Protein AF-A0A2D6TA37-F1 (afdb_monomer_lite)

Secondary structure (DSSP, 8-state):
----HHHHHHHHHHHHHHHS--S-TTHHHHHHTTSTTTHHHHHHHHHHHHTTT--TT--HHHHHHHHHHHHHHHHHHHHHHHHHHHHHHTT-HHHHHHHHHHHHHHHHHHHHHHHH--HHHHHHHHHHHHHHHHHHHHHHTTHHHHHTSGGGGHHHHHHHHHHHS-TTHHHHHHHHHHHHHHHHHHHGGGPPPPGGGGSHHHHHHHHHHHHHHHHHHHHHHHHHHHHHHHHHHHHHHHHHHHHHHHHHHHHHHHHHHHHHHHHHHHHHHHHHHH--

Structure (mmCIF, N/CA/C/O backbone):
data_AF-A0A2D6TA37-F1
#
_entry.id   AF-A0A2D6TA37-F1
#
loop_
_atom_site.group_PDB
_atom_site.id
_atom_site.type_symbol
_atom_site.label_atom_id
_atom_site.label_alt_id
_atom_site.label_comp_id
_atom_site.label_asym_id
_atom_site.label_entity_id
_atom_site.label_seq_id
_atom_site.pdbx_PDB_ins_code
_atom_site.Cartn_x
_atom_site.Cartn_y
_atom_site.Cartn_z
_atom_site.occupancy
_atom_site.B_iso_or_equiv
_atom_site.aut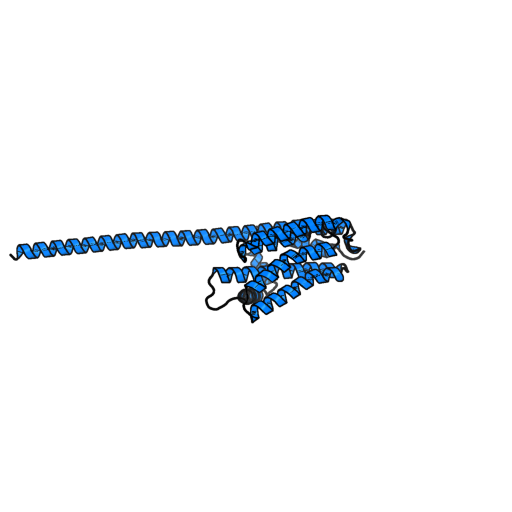h_seq_id
_atom_site.auth_comp_id
_atom_site.auth_asym_id
_atom_site.auth_atom_id
_atom_site.pdbx_PDB_model_num
ATOM 1 N N . MET A 1 1 ? 16.618 20.201 -26.956 1.00 33.62 1 MET A N 1
ATOM 2 C CA . MET A 1 1 ? 16.499 21.034 -25.740 1.00 33.62 1 MET A CA 1
ATOM 3 C C . MET A 1 1 ? 15.065 21.529 -25.657 1.00 33.62 1 MET A C 1
ATOM 5 O O . MET A 1 1 ? 14.746 22.545 -26.252 1.00 33.62 1 MET A O 1
ATOM 9 N N . VAL A 1 2 ? 14.177 20.756 -25.034 1.00 28.06 2 VAL A N 1
ATOM 10 C CA . VAL A 1 2 ? 12.763 21.116 -24.857 1.00 28.06 2 VAL A CA 1
ATOM 11 C C . VAL A 1 2 ? 12.408 20.828 -23.399 1.00 28.06 2 VAL A C 1
ATOM 13 O O . VAL A 1 2 ? 12.412 19.679 -22.983 1.00 28.06 2 VAL A O 1
ATOM 16 N N . SER A 1 3 ? 12.195 21.902 -22.638 1.00 32.53 3 SER A N 1
ATOM 17 C CA . SER A 1 3 ? 11.235 22.040 -21.532 1.00 32.53 3 SER A CA 1
ATOM 18 C C . SER A 1 3 ? 11.075 20.882 -20.523 1.00 32.53 3 SER A C 1
ATOM 20 O O . SER A 1 3 ? 9.978 20.358 -20.361 1.00 32.53 3 SER A O 1
ATOM 22 N N . VAL A 1 4 ? 12.135 20.516 -19.789 1.00 37.59 4 VAL A N 1
ATOM 23 C CA . VAL A 1 4 ? 12.038 19.616 -18.608 1.00 37.59 4 VAL A CA 1
ATOM 24 C C . VAL A 1 4 ? 11.977 20.400 -17.281 1.00 37.59 4 VAL A C 1
ATOM 26 O O . VAL A 1 4 ? 11.560 19.860 -16.258 1.00 37.59 4 VAL A O 1
ATOM 29 N N . ASP A 1 5 ? 12.293 21.700 -17.290 1.00 42.09 5 ASP A N 1
ATOM 30 C CA . ASP A 1 5 ? 12.401 22.498 -16.060 1.00 42.09 5 ASP A CA 1
ATOM 31 C C . ASP A 1 5 ? 11.062 22.773 -15.361 1.00 42.09 5 ASP A C 1
ATOM 33 O O . ASP A 1 5 ? 11.010 22.836 -14.135 1.00 42.09 5 ASP A O 1
ATOM 37 N N . THR A 1 6 ? 9.951 22.891 -16.091 1.00 35.78 6 THR A N 1
ATOM 38 C CA . THR A 1 6 ? 8.685 23.363 -15.502 1.00 35.78 6 THR A CA 1
ATOM 39 C C . THR A 1 6 ? 8.001 22.305 -14.632 1.00 35.78 6 THR A C 1
ATOM 41 O O . THR A 1 6 ? 7.509 22.620 -13.553 1.00 35.78 6 THR A O 1
ATOM 44 N N . SER A 1 7 ? 8.015 21.034 -15.039 1.00 36.88 7 SER A N 1
ATOM 45 C CA . SER A 1 7 ? 7.321 19.953 -14.318 1.00 36.88 7 SER A CA 1
ATOM 46 C C . SER A 1 7 ? 8.025 19.563 -13.015 1.00 36.88 7 SER A C 1
ATOM 48 O O . SER A 1 7 ? 7.372 19.264 -12.016 1.00 36.88 7 SER A O 1
ATOM 50 N N . CYS A 1 8 ? 9.361 19.616 -13.000 1.00 35.50 8 CYS A N 1
ATOM 51 C CA . CYS A 1 8 ? 10.163 19.293 -11.821 1.00 35.50 8 CYS A CA 1
ATOM 52 C C . CYS A 1 8 ? 10.128 20.430 -10.784 1.00 35.50 8 CYS A C 1
ATOM 54 O O . CYS A 1 8 ? 10.031 20.168 -9.582 1.00 35.50 8 CYS A O 1
ATOM 56 N N . PHE A 1 9 ? 10.104 21.689 -11.246 1.00 38.97 9 PHE A N 1
ATOM 57 C CA . PHE A 1 9 ? 9.841 22.844 -10.385 1.00 38.97 9 PHE A CA 1
ATOM 58 C C . PHE A 1 9 ? 8.439 22.803 -9.782 1.00 38.97 9 PHE A C 1
ATOM 60 O O . PHE A 1 9 ? 8.292 23.116 -8.607 1.00 38.97 9 PHE A O 1
ATOM 67 N N . LEU A 1 10 ? 7.419 22.381 -10.534 1.00 37.91 10 LEU A N 1
ATOM 68 C CA . LEU A 1 10 ? 6.049 22.275 -10.024 1.00 37.91 10 LEU A CA 1
ATOM 69 C C . LEU A 1 10 ? 5.912 21.188 -8.952 1.00 37.91 10 LEU A C 1
ATOM 71 O O . LEU A 1 10 ? 5.250 21.423 -7.945 1.00 37.91 10 LEU A O 1
ATOM 75 N N . LEU A 1 11 ? 6.579 20.040 -9.111 1.00 39.75 11 LEU A N 1
ATOM 76 C CA . LEU A 1 11 ? 6.554 18.970 -8.108 1.00 39.75 11 LEU A CA 1
ATOM 77 C C . LEU A 1 11 ? 7.308 19.375 -6.829 1.00 39.75 11 LEU A C 1
ATOM 79 O O . LEU A 1 11 ? 6.797 19.215 -5.722 1.00 39.75 11 LEU A O 1
ATOM 83 N N . CYS A 1 12 ? 8.497 19.967 -6.977 1.00 35.78 12 CYS A N 1
ATOM 84 C CA . CYS A 1 12 ? 9.307 20.434 -5.851 1.00 35.78 12 CYS A CA 1
ATOM 85 C C . CYS A 1 12 ? 8.656 21.640 -5.148 1.00 35.78 12 CYS A C 1
ATOM 87 O O . CYS A 1 12 ? 8.623 21.705 -3.920 1.00 35.78 12 CYS A O 1
ATOM 89 N N . SER A 1 13 ? 8.039 22.553 -5.905 1.00 36.09 13 SER A N 1
ATOM 90 C CA . SER A 1 13 ? 7.242 23.667 -5.381 1.00 36.09 13 SER A CA 1
ATOM 91 C C . SER A 1 13 ? 5.990 23.170 -4.659 1.00 36.09 13 SER A C 1
ATOM 93 O O . SER A 1 13 ? 5.729 23.630 -3.554 1.00 36.09 13 SER A O 1
ATOM 95 N N . ALA A 1 14 ? 5.267 22.180 -5.193 1.00 39.25 14 ALA A N 1
ATOM 96 C CA . ALA A 1 14 ? 4.103 21.595 -4.525 1.00 39.25 14 ALA A CA 1
ATOM 97 C C . ALA A 1 14 ? 4.474 20.926 -3.191 1.00 39.25 14 ALA A C 1
ATOM 99 O O . ALA A 1 14 ? 3.780 21.120 -2.196 1.00 39.25 14 ALA A O 1
ATOM 100 N N . ILE A 1 15 ? 5.603 20.211 -3.138 1.00 39.22 15 ILE A N 1
ATOM 101 C CA . ILE A 1 15 ? 6.115 19.582 -1.911 1.00 39.22 15 ILE A CA 1
ATOM 102 C C . ILE A 1 15 ? 6.584 20.646 -0.906 1.00 39.22 15 ILE A C 1
ATOM 104 O O . ILE A 1 15 ? 6.241 20.575 0.271 1.00 39.22 15 ILE A O 1
ATOM 108 N N . THR A 1 16 ? 7.290 21.684 -1.361 1.00 37.41 16 THR A N 1
ATOM 109 C CA . THR A 1 16 ? 7.751 22.786 -0.494 1.00 37.41 16 THR A CA 1
ATOM 110 C C . THR A 1 16 ? 6.574 23.619 0.027 1.00 37.41 16 THR A C 1
ATOM 112 O O . THR A 1 16 ? 6.576 24.057 1.174 1.00 37.41 16 THR A O 1
ATOM 115 N N . HIS A 1 17 ? 5.521 23.782 -0.777 1.00 37.47 17 HIS A N 1
ATOM 116 C CA . HIS A 1 17 ? 4.302 24.487 -0.393 1.00 37.47 17 HIS A CA 1
ATOM 117 C C . HIS A 1 17 ? 3.431 23.663 0.575 1.00 37.47 17 HIS A C 1
ATOM 119 O O . HIS A 1 17 ? 2.781 24.247 1.444 1.00 37.47 17 HIS A O 1
ATOM 125 N N . LEU A 1 18 ? 3.440 22.329 0.468 1.00 36.38 18 LEU A N 1
ATOM 126 C CA . LEU A 1 18 ? 2.778 21.417 1.413 1.00 36.38 18 LEU A CA 1
ATOM 127 C C . LEU A 1 18 ? 3.522 21.312 2.752 1.00 36.38 18 LEU A C 1
ATOM 129 O O . LEU A 1 18 ? 2.884 21.189 3.792 1.00 36.38 18 LEU A O 1
ATOM 133 N N . LEU A 1 19 ? 4.855 21.388 2.740 1.00 34.88 19 LEU A N 1
ATOM 134 C CA . LEU A 1 19 ? 5.687 21.313 3.948 1.00 34.88 19 LEU A CA 1
ATOM 135 C C . LEU A 1 19 ? 5.902 22.678 4.630 1.00 34.88 19 LEU A C 1
ATOM 137 O O . LEU A 1 19 ? 6.293 22.723 5.794 1.00 34.88 19 LEU A O 1
ATOM 141 N N . GLY A 1 20 ? 5.644 23.785 3.924 1.00 33.03 20 GLY A N 1
ATOM 142 C CA . GLY A 1 20 ? 5.850 25.154 4.404 1.00 33.03 20 GLY A CA 1
ATOM 143 C C . GLY A 1 20 ? 4.641 25.823 5.066 1.00 33.03 20 GLY A C 1
ATOM 144 O O . GLY A 1 20 ? 4.802 26.896 5.648 1.00 33.03 20 GLY A O 1
ATOM 145 N N . GLN A 1 21 ? 3.436 25.239 5.012 1.00 34.84 21 GLN A N 1
ATOM 146 C CA . GLN A 1 21 ? 2.284 25.828 5.701 1.00 34.84 21 GLN A CA 1
ATOM 147 C C . GLN A 1 21 ? 2.209 25.373 7.156 1.00 34.84 21 GLN A C 1
ATOM 149 O O . GLN A 1 21 ? 1.804 24.265 7.505 1.00 34.84 21 GLN A O 1
ATOM 154 N N . LYS A 1 22 ? 2.639 26.307 8.002 1.00 38.81 22 LYS A N 1
ATOM 155 C CA . LYS A 1 22 ? 2.449 26.329 9.443 1.00 38.81 22 LYS A CA 1
ATOM 156 C C . LYS A 1 22 ? 0.986 26.018 9.770 1.00 38.81 22 LYS A C 1
ATOM 158 O O . LYS A 1 22 ? 0.086 26.676 9.271 1.00 38.81 22 LYS A O 1
ATOM 163 N N . ASN A 1 23 ? 0.829 25.004 10.612 1.00 48.44 23 ASN A N 1
ATOM 164 C CA . ASN A 1 23 ? -0.359 24.530 11.310 1.00 48.44 23 ASN A CA 1
ATOM 165 C C . ASN A 1 23 ? -1.427 25.611 11.582 1.00 48.44 23 ASN A C 1
ATOM 167 O O . ASN A 1 23 ? -1.485 26.146 12.688 1.00 48.44 23 ASN A O 1
ATOM 171 N N . ASP A 1 24 ? -2.286 25.871 10.599 1.00 39.25 24 ASP A N 1
ATOM 172 C CA . ASP A 1 24 ? -3.611 26.421 10.835 1.00 39.25 24 ASP A CA 1
ATOM 173 C C . ASP A 1 24 ? -4.623 25.671 9.968 1.00 39.25 24 ASP A C 1
ATOM 175 O O . ASP A 1 24 ? -4.538 25.617 8.740 1.00 39.25 24 ASP A O 1
ATOM 179 N N . SER A 1 25 ? -5.551 25.009 10.643 1.00 44.88 25 SER A N 1
ATOM 180 C CA . SER A 1 25 ? -6.524 24.063 10.088 1.00 44.88 25 SER A CA 1
ATOM 181 C C . SER A 1 25 ? -7.460 24.691 9.043 1.00 44.88 25 SER A C 1
ATOM 183 O O . SER A 1 25 ? -8.173 23.960 8.362 1.00 44.88 25 SER A O 1
ATOM 185 N N . GLN A 1 26 ? -7.453 26.022 8.914 1.00 38.00 26 GLN A N 1
ATOM 186 C CA . GLN A 1 26 ? -8.323 26.798 8.028 1.00 38.00 26 GLN A CA 1
ATOM 187 C C . GLN A 1 26 ? -7.744 27.040 6.621 1.00 38.00 26 GLN A C 1
ATOM 189 O O . GLN A 1 26 ? -8.507 27.144 5.662 1.00 38.00 26 GLN A O 1
ATOM 194 N N . ASP A 1 27 ? -6.421 27.053 6.436 1.00 35.38 27 ASP A N 1
ATOM 195 C CA . ASP A 1 27 ? -5.818 27.390 5.129 1.00 35.38 27 ASP A CA 1
ATOM 196 C C . ASP A 1 27 ? -5.962 26.267 4.082 1.00 35.38 27 ASP A C 1
ATOM 198 O O . ASP A 1 27 ? -6.010 26.517 2.872 1.00 35.38 27 ASP A O 1
ATOM 202 N N . VAL A 1 28 ? -6.109 25.018 4.538 1.00 42.72 28 VAL A N 1
ATOM 203 C CA . VAL A 1 28 ? -6.413 23.868 3.669 1.00 42.72 28 VAL A CA 1
ATOM 204 C C . VAL A 1 28 ? -7.859 23.939 3.157 1.00 42.72 28 VAL A C 1
ATOM 206 O O . VAL A 1 28 ? -8.111 23.613 1.997 1.00 42.72 28 VAL A O 1
ATOM 209 N N . GLU A 1 29 ? -8.800 24.432 3.968 1.00 38.25 29 GLU A N 1
ATOM 210 C CA . GLU A 1 29 ? -10.199 24.640 3.561 1.00 38.25 29 GLU A CA 1
ATOM 211 C C . GLU A 1 29 ? -10.338 25.766 2.525 1.00 38.25 29 GLU A C 1
ATOM 213 O O . GLU A 1 29 ? -11.087 25.626 1.557 1.00 38.25 29 GLU A O 1
ATOM 218 N N . ILE A 1 30 ? -9.557 26.844 2.657 1.00 34.59 30 ILE A N 1
ATOM 219 C CA . ILE A 1 30 ? -9.636 28.014 1.767 1.00 34.59 30 ILE A CA 1
ATOM 220 C C . ILE A 1 30 ? -9.022 27.736 0.381 1.00 34.59 30 ILE A C 1
ATOM 222 O O . ILE A 1 30 ? -9.502 28.263 -0.624 1.00 34.59 30 ILE A O 1
ATOM 226 N N . LYS A 1 31 ? -8.026 26.846 0.267 1.00 35.62 31 LYS A N 1
ATOM 227 C CA . LYS A 1 31 ? -7.501 26.411 -1.046 1.00 35.62 31 LYS A CA 1
ATOM 228 C C . LYS A 1 31 ? -8.368 25.367 -1.749 1.00 35.62 31 LYS A C 1
ATOM 230 O O . LYS A 1 31 ? -8.373 25.328 -2.979 1.00 35.62 31 LYS A O 1
ATOM 235 N N . LEU A 1 32 ? -9.145 24.570 -1.011 1.00 39.41 32 LEU A N 1
ATOM 236 C CA . LEU A 1 32 ? -10.145 23.672 -1.605 1.00 39.41 32 LEU A CA 1
ATOM 237 C C . LEU A 1 32 ? -11.337 24.431 -2.223 1.00 39.41 32 LEU A C 1
ATOM 239 O O . LEU A 1 32 ? -12.009 23.898 -3.105 1.00 39.41 32 LEU A O 1
ATOM 243 N N . LEU A 1 33 ? -11.567 25.682 -1.815 1.00 35.16 33 LEU A N 1
ATOM 244 C CA . LEU A 1 33 ? -12.668 26.537 -2.276 1.00 35.16 33 LEU A CA 1
ATOM 245 C C . LEU A 1 33 ? -12.530 27.032 -3.732 1.00 35.16 33 LEU A C 1
ATOM 247 O O . LEU A 1 33 ? -13.540 27.348 -4.356 1.00 35.16 33 LEU A O 1
ATOM 251 N N . PHE A 1 34 ? -11.326 27.031 -4.322 1.00 38.31 34 PHE A N 1
ATOM 252 C CA . PHE A 1 34 ? -11.129 27.376 -5.746 1.00 38.31 34 PHE A CA 1
ATOM 253 C C . PHE A 1 34 ? -11.510 26.240 -6.719 1.00 38.31 34 PHE A C 1
ATOM 255 O O . PHE A 1 34 ? -11.636 2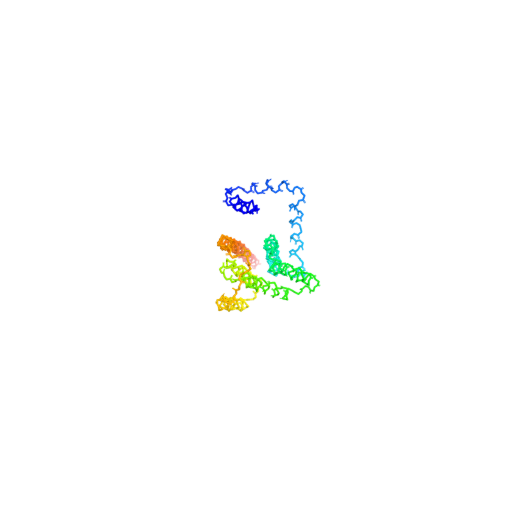6.469 -7.921 1.00 38.31 34 PHE A O 1
ATOM 262 N N . LEU A 1 35 ? -11.763 25.030 -6.206 1.00 42.34 35 LEU A N 1
ATOM 263 C CA . LEU A 1 35 ? -12.305 23.872 -6.930 1.00 42.34 35 LEU A CA 1
ATOM 264 C C . LEU A 1 35 ? -13.789 23.670 -6.571 1.00 42.34 35 LEU A C 1
ATOM 266 O O . LEU A 1 35 ? -14.209 22.573 -6.199 1.00 42.34 35 LEU A O 1
ATOM 270 N N . GLY A 1 36 ? -14.575 24.747 -6.662 1.00 40.50 36 GLY A N 1
ATOM 271 C CA . GLY A 1 36 ? -15.950 24.908 -6.152 1.00 40.50 36 GLY A CA 1
ATOM 272 C C . GLY A 1 36 ? -17.049 23.959 -6.667 1.00 40.50 36 GLY A C 1
ATOM 273 O O . GLY A 1 36 ? -18.222 24.249 -6.473 1.00 40.50 36 GLY A O 1
ATOM 274 N N . LEU A 1 37 ? -16.698 22.826 -7.282 1.00 43.66 37 LEU A N 1
ATOM 275 C CA . LEU A 1 37 ? -17.597 21.713 -7.625 1.00 43.66 37 LEU A CA 1
ATOM 276 C C . LEU A 1 37 ? -17.066 20.329 -7.179 1.00 43.66 37 LEU A C 1
ATOM 278 O O . LEU A 1 37 ? -17.722 19.329 -7.426 1.00 43.66 37 LEU A O 1
ATOM 282 N N . ALA A 1 38 ? -15.891 20.220 -6.540 1.00 55.56 38 ALA A N 1
ATOM 283 C CA . ALA A 1 38 ? -15.189 18.930 -6.440 1.00 55.56 38 ALA A CA 1
ATOM 284 C C . ALA A 1 38 ? -15.013 18.361 -5.021 1.00 55.56 38 ALA A C 1
ATOM 286 O O . ALA A 1 38 ? -14.917 17.149 -4.873 1.00 55.56 38 ALA A O 1
ATOM 287 N N . ALA A 1 39 ? -14.953 19.171 -3.962 1.00 53.59 39 ALA A N 1
ATOM 288 C CA . ALA A 1 39 ? -14.543 18.678 -2.639 1.00 53.59 39 ALA A CA 1
ATOM 289 C C . ALA A 1 39 ? -15.591 17.786 -1.942 1.00 53.59 39 ALA A C 1
ATOM 291 O O . ALA A 1 39 ? -15.269 16.698 -1.454 1.00 53.59 39 ALA A O 1
ATOM 292 N N . SER A 1 40 ? -16.852 18.231 -1.909 1.00 58.88 40 SER A N 1
ATOM 293 C CA . SER A 1 40 ? -17.975 17.462 -1.351 1.00 58.88 40 SER A CA 1
ATOM 294 C C . SER A 1 40 ? -18.238 16.194 -2.155 1.00 58.88 40 SER A C 1
ATOM 296 O O . SER A 1 40 ? -18.467 15.124 -1.587 1.00 58.88 40 SER A O 1
ATOM 298 N N . ASP A 1 41 ? -18.143 16.306 -3.476 1.00 69.50 41 ASP A N 1
ATOM 299 C CA . ASP A 1 41 ? -18.450 15.235 -4.415 1.00 69.50 41 ASP A CA 1
ATOM 300 C C . ASP A 1 41 ? -17.341 14.184 -4.410 1.00 69.50 41 ASP A C 1
ATOM 302 O O . ASP A 1 41 ? -17.630 12.991 -4.373 1.00 69.50 41 ASP A O 1
ATOM 306 N N . MET A 1 42 ? -16.076 14.606 -4.301 1.00 68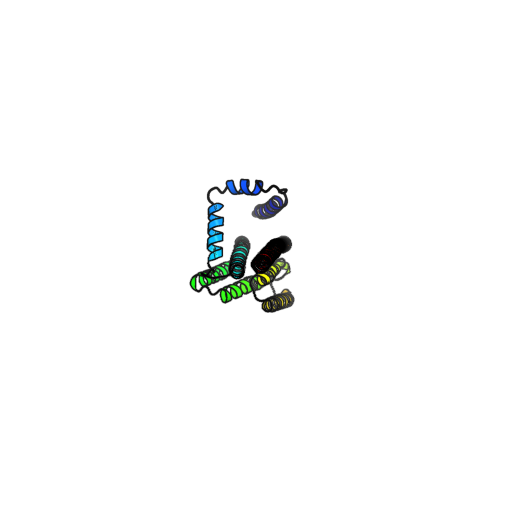.31 42 MET A N 1
ATOM 307 C CA . MET A 1 42 ? -14.928 13.717 -4.105 1.00 68.31 42 MET A CA 1
ATOM 308 C C . MET A 1 42 ? -15.019 12.974 -2.774 1.00 68.31 42 MET A C 1
ATOM 310 O O . MET A 1 42 ? -14.809 11.764 -2.729 1.00 68.31 42 MET A O 1
ATOM 314 N N . LYS A 1 43 ? -15.375 13.663 -1.682 1.00 71.50 43 LYS A N 1
ATOM 315 C CA . LYS A 1 43 ? -15.562 13.014 -0.378 1.00 71.50 43 LYS A CA 1
ATOM 316 C C . LYS A 1 43 ? -16.692 11.986 -0.439 1.00 71.50 43 LYS A C 1
ATOM 318 O O . LYS A 1 43 ? -16.539 10.873 0.055 1.00 71.50 43 LYS A O 1
ATOM 323 N N . THR A 1 44 ? -17.802 12.336 -1.084 1.00 76.12 44 THR A N 1
ATOM 324 C CA . THR A 1 44 ? -18.953 11.441 -1.268 1.00 76.12 44 THR A CA 1
ATOM 325 C C . THR A 1 44 ? -18.598 10.240 -2.140 1.00 76.12 44 THR A C 1
ATOM 327 O O . THR A 1 44 ? -18.954 9.112 -1.805 1.00 76.12 44 THR A O 1
ATOM 330 N N . LEU A 1 45 ? -17.846 10.456 -3.219 1.00 77.50 45 LEU A N 1
ATOM 331 C CA . LEU A 1 45 ? -17.352 9.400 -4.095 1.00 77.50 45 LEU A CA 1
ATOM 332 C C . LEU A 1 45 ? -16.393 8.461 -3.358 1.00 77.50 45 LEU A C 1
ATOM 334 O O . LEU A 1 45 ? -16.548 7.251 -3.461 1.00 77.50 45 LEU A O 1
ATOM 338 N N . LEU A 1 46 ? -15.450 8.994 -2.577 1.00 75.56 46 LEU A N 1
ATOM 339 C CA . LEU A 1 46 ? -14.515 8.192 -1.785 1.00 75.56 46 LEU A CA 1
ATOM 340 C C . LEU A 1 46 ? -15.231 7.375 -0.711 1.00 75.56 46 LEU A C 1
ATOM 342 O O . LEU A 1 46 ? -14.898 6.210 -0.530 1.00 75.56 46 LEU A O 1
ATOM 346 N N . MET A 1 47 ? -16.243 7.940 -0.046 1.00 79.44 47 MET A N 1
ATOM 347 C CA . MET A 1 47 ? -17.062 7.190 0.912 1.00 79.44 47 MET A CA 1
ATOM 348 C C . MET A 1 47 ? -17.843 6.062 0.226 1.00 79.44 47 MET A C 1
ATOM 350 O O . MET A 1 47 ? -17.853 4.945 0.732 1.00 79.44 47 MET A O 1
ATOM 354 N N . ARG A 1 48 ? -18.437 6.323 -0.947 1.00 81.94 48 ARG A N 1
ATOM 355 C CA . ARG A 1 48 ? -19.152 5.303 -1.737 1.00 81.94 48 ARG A CA 1
ATOM 356 C C . ARG A 1 48 ? -18.229 4.210 -2.259 1.00 81.94 48 ARG A C 1
ATOM 358 O O . ARG A 1 48 ? -18.592 3.041 -2.232 1.00 81.94 48 ARG A O 1
ATOM 365 N N . LEU A 1 49 ? -17.046 4.584 -2.744 1.00 82.19 49 LEU A N 1
ATOM 366 C CA . LEU A 1 49 ? -16.030 3.629 -3.173 1.00 82.19 49 LEU A CA 1
ATOM 367 C C . LEU A 1 49 ? -15.527 2.816 -1.986 1.00 82.19 49 LEU A C 1
ATOM 369 O O . LEU A 1 49 ? -15.382 1.612 -2.117 1.00 82.19 49 LEU A O 1
ATOM 373 N N . GLY A 1 50 ? -15.319 3.442 -0.828 1.00 78.94 50 GLY A N 1
ATOM 374 C CA . GLY A 1 50 ? -14.886 2.777 0.399 1.00 78.94 50 GLY A CA 1
ATOM 375 C C . GLY A 1 50 ? -15.874 1.734 0.925 1.00 78.94 50 GLY A C 1
ATOM 376 O O . GLY A 1 50 ? -15.449 0.838 1.644 1.00 78.94 50 GLY A O 1
ATOM 377 N N . SER A 1 51 ? -17.153 1.823 0.542 1.00 85.06 51 SER A N 1
ATOM 378 C CA . SER A 1 51 ? -18.209 0.896 0.959 1.00 85.06 51 SER A CA 1
ATOM 379 C C . SER A 1 51 ? -18.526 -0.203 -0.063 1.00 85.06 51 SER A C 1
ATOM 381 O O . SER A 1 51 ? -19.486 -0.948 0.111 1.00 85.06 51 SER A O 1
ATOM 383 N N . ILE A 1 52 ? -17.773 -0.321 -1.167 1.00 89.38 52 ILE A N 1
ATOM 384 C CA . ILE A 1 52 ? -18.078 -1.305 -2.232 1.00 89.38 52 ILE A CA 1
ATOM 385 C C . ILE A 1 52 ? -17.915 -2.755 -1.774 1.00 89.38 52 ILE A C 1
ATOM 387 O O . ILE A 1 52 ? -18.418 -3.659 -2.436 1.00 89.38 52 ILE A O 1
ATOM 391 N N . ALA A 1 53 ? -17.193 -2.985 -0.682 1.00 86.75 53 ALA A N 1
ATOM 392 C CA . ALA A 1 53 ? -16.954 -4.308 -0.124 1.00 86.75 53 ALA A CA 1
ATOM 393 C C . ALA A 1 53 ? -17.921 -4.656 1.018 1.00 86.75 53 ALA A C 1
ATOM 395 O O . ALA A 1 53 ? -17.987 -5.818 1.399 1.00 86.75 53 ALA A O 1
ATOM 396 N N . ASP A 1 54 ? -18.677 -3.678 1.523 1.00 90.38 54 ASP A N 1
ATOM 397 C CA . ASP A 1 54 ? -19.456 -3.810 2.753 1.00 90.38 54 ASP A CA 1
ATOM 398 C C . ASP A 1 54 ? -20.691 -4.702 2.547 1.00 90.38 54 ASP A C 1
ATOM 400 O O . ASP A 1 54 ? -21.410 -4.591 1.542 1.00 90.38 54 ASP A O 1
ATOM 404 N N . LEU A 1 55 ? -20.945 -5.572 3.525 1.00 88.94 55 LEU A N 1
ATOM 405 C CA . LEU A 1 55 ? -22.117 -6.436 3.631 1.00 88.94 55 LEU A CA 1
ATOM 406 C C . LEU A 1 55 ? -22.959 -6.067 4.869 1.00 88.94 55 LEU A C 1
ATOM 408 O O . LEU A 1 55 ? -22.427 -5.593 5.877 1.00 88.94 55 LEU A O 1
ATOM 412 N N . PRO A 1 56 ? -24.289 -6.289 4.838 1.00 82.69 56 PRO A N 1
ATOM 413 C CA . PRO A 1 56 ? -25.130 -6.096 6.014 1.00 82.69 56 PRO A CA 1
ATOM 414 C C . PRO A 1 56 ? -24.707 -7.069 7.124 1.00 82.69 56 PRO A C 1
ATOM 416 O O . PRO A 1 56 ? -24.864 -8.279 6.973 1.00 82.69 56 PRO A O 1
ATOM 419 N N . GLY A 1 57 ? -24.192 -6.537 8.233 1.00 85.50 57 GLY A N 1
ATOM 420 C CA . GLY A 1 57 ? -23.727 -7.329 9.377 1.00 85.50 57 GLY A CA 1
ATOM 421 C C . GLY A 1 57 ? -22.209 -7.395 9.549 1.00 85.50 57 GLY A C 1
ATOM 422 O O . GLY A 1 57 ? -21.768 -8.001 10.522 1.00 85.50 57 GLY A O 1
ATOM 423 N N . ASP A 1 58 ? -21.428 -6.763 8.665 1.00 89.88 58 ASP A N 1
ATOM 424 C CA . ASP A 1 58 ? -19.987 -6.593 8.882 1.00 89.88 58 ASP A CA 1
ATOM 425 C C . ASP A 1 58 ? -19.727 -5.782 10.160 1.00 89.88 58 ASP A C 1
ATOM 427 O O . ASP A 1 58 ? -20.354 -4.746 10.407 1.00 89.88 58 ASP A O 1
ATOM 431 N N . ASP A 1 59 ? -18.785 -6.253 10.973 1.00 89.19 59 ASP A N 1
ATOM 432 C CA . ASP A 1 59 ? -18.328 -5.556 12.167 1.00 89.19 59 ASP A CA 1
ATOM 433 C C . ASP A 1 59 ? -17.387 -4.388 11.811 1.00 89.19 59 ASP A C 1
ATOM 435 O O . ASP A 1 59 ? -16.860 -4.285 10.698 1.00 89.19 59 ASP A O 1
ATOM 439 N N . GLU A 1 60 ? -17.145 -3.490 12.769 1.00 85.56 60 GLU A N 1
ATOM 440 C CA . GLU A 1 60 ? -16.324 -2.295 12.536 1.00 85.56 60 GLU A CA 1
ATOM 441 C C . GLU A 1 60 ? -14.893 -2.616 12.079 1.00 85.56 60 GLU A C 1
ATOM 443 O O . GLU A 1 60 ? -14.321 -1.858 11.287 1.00 85.56 60 GLU A O 1
ATOM 448 N N . GLU A 1 61 ? -14.313 -3.738 12.526 1.00 84.56 61 GLU A N 1
ATOM 449 C CA . GLU A 1 61 ? -12.971 -4.145 12.111 1.00 84.56 61 GLU A CA 1
ATOM 450 C C . GLU A 1 61 ? -12.954 -4.542 10.631 1.00 84.56 61 GLU A C 1
ATOM 452 O O . GLU A 1 61 ? -12.085 -4.094 9.876 1.00 84.56 61 GLU A O 1
ATOM 457 N N . THR A 1 62 ? -13.937 -5.327 10.186 1.00 88.06 62 THR A N 1
ATOM 458 C CA . THR A 1 62 ? -14.070 -5.739 8.782 1.00 88.06 62 THR A CA 1
ATOM 459 C C . THR A 1 62 ? -14.279 -4.534 7.864 1.00 88.06 62 THR A C 1
ATOM 461 O O . THR A 1 62 ? -13.555 -4.377 6.874 1.00 88.06 62 THR A O 1
ATOM 464 N N . LEU A 1 63 ? -15.166 -3.609 8.241 1.00 88.44 63 LEU A N 1
ATOM 465 C CA . LEU A 1 63 ? -15.390 -2.362 7.502 1.00 88.44 63 LEU A CA 1
ATOM 466 C C . LEU A 1 63 ? -14.117 -1.506 7.412 1.00 88.44 63 LEU A C 1
ATOM 468 O O . LEU A 1 63 ? -13.835 -0.884 6.382 1.00 88.44 63 LEU A O 1
ATOM 472 N N . LEU A 1 64 ? -13.310 -1.470 8.476 1.00 85.50 64 LEU A N 1
ATOM 473 C CA . LEU A 1 64 ? -12.027 -0.773 8.460 1.00 85.50 64 LEU A CA 1
ATOM 474 C C . LEU A 1 64 ? -11.044 -1.431 7.480 1.00 85.50 64 LEU A C 1
ATOM 476 O O . LEU A 1 64 ? -10.417 -0.723 6.688 1.00 85.50 64 LEU A O 1
ATOM 480 N N . ARG A 1 65 ? -10.939 -2.767 7.479 1.00 89.69 65 ARG A N 1
ATOM 481 C CA . ARG A 1 65 ? -10.078 -3.514 6.541 1.00 89.69 65 ARG A CA 1
ATOM 482 C C . ARG A 1 65 ? -10.471 -3.260 5.084 1.00 89.69 65 ARG A C 1
ATOM 484 O O . ARG A 1 65 ? -9.591 -3.026 4.253 1.00 89.69 65 ARG A O 1
ATOM 491 N N . HIS A 1 66 ? -11.772 -3.245 4.785 1.00 91.56 66 HIS A N 1
ATOM 492 C CA . HIS A 1 66 ? -12.310 -2.906 3.464 1.00 91.56 66 HIS A CA 1
ATOM 493 C C . HIS A 1 66 ? -11.840 -1.526 3.000 1.00 91.56 66 HIS A C 1
ATOM 495 O O . HIS A 1 66 ? -11.223 -1.387 1.940 1.00 91.56 66 HIS A O 1
ATOM 501 N N . ARG A 1 67 ? -12.061 -0.509 3.835 1.00 88.81 67 ARG A N 1
ATOM 502 C CA . ARG A 1 67 ? -11.695 0.880 3.534 1.00 88.81 67 ARG A CA 1
ATOM 503 C C . ARG A 1 67 ? -10.193 1.047 3.338 1.00 88.81 67 ARG A C 1
ATOM 505 O O . ARG A 1 67 ? -9.783 1.705 2.387 1.00 88.81 67 ARG A O 1
ATOM 512 N N . ILE A 1 68 ? -9.371 0.437 4.196 1.00 87.56 68 ILE A N 1
ATOM 513 C CA . ILE A 1 68 ? -7.906 0.503 4.076 1.00 87.56 68 ILE A CA 1
ATOM 514 C C . ILE A 1 68 ? -7.447 -0.105 2.747 1.00 87.56 68 ILE A C 1
ATOM 516 O O . ILE A 1 68 ? -6.642 0.520 2.057 1.00 87.56 68 ILE A O 1
ATOM 520 N N . LEU A 1 69 ? -7.982 -1.269 2.350 1.00 91.31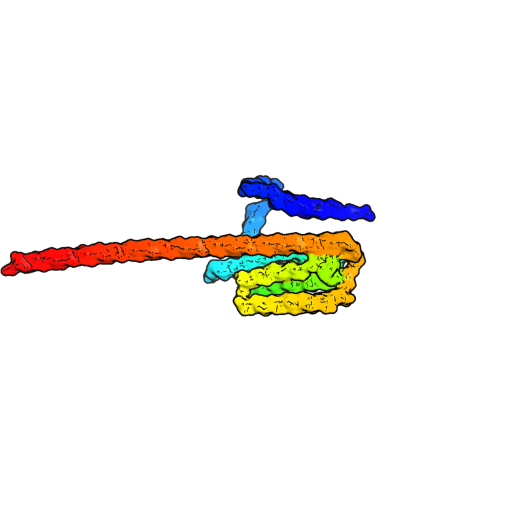 69 LEU A N 1
ATOM 521 C CA . LEU A 1 69 ? -7.668 -1.891 1.058 1.00 91.31 69 LEU A CA 1
ATOM 522 C C . LEU A 1 69 ? -7.997 -0.948 -0.109 1.00 91.31 69 LEU A C 1
ATOM 524 O O . LEU A 1 69 ? -7.164 -0.730 -0.990 1.00 91.31 69 LEU A O 1
ATOM 528 N N . ILE A 1 70 ? -9.208 -0.386 -0.105 1.00 91.56 70 ILE A N 1
ATOM 529 C CA . ILE A 1 70 ? -9.713 0.452 -1.196 1.00 91.56 70 ILE A CA 1
ATOM 530 C C . ILE A 1 70 ? -8.912 1.750 -1.297 1.00 91.56 70 ILE A C 1
ATOM 532 O O . ILE A 1 70 ? -8.444 2.106 -2.378 1.00 91.56 70 ILE A O 1
ATOM 536 N N . TYR A 1 71 ? -8.689 2.435 -0.176 1.00 87.94 71 TYR A N 1
ATOM 537 C CA . TYR A 1 71 ? -7.926 3.682 -0.154 1.00 87.94 71 TYR A CA 1
ATOM 538 C C . TYR A 1 71 ? -6.456 3.467 -0.518 1.00 87.94 71 TYR A C 1
ATOM 540 O O . TYR A 1 71 ? -5.898 4.275 -1.260 1.00 87.94 71 TYR A O 1
ATOM 548 N N . ALA A 1 72 ? -5.841 2.367 -0.072 1.00 86.62 72 ALA A N 1
ATOM 549 C CA . ALA A 1 72 ? -4.487 2.007 -0.483 1.00 86.62 72 ALA A CA 1
ATOM 550 C C . ALA A 1 72 ? -4.411 1.735 -1.994 1.00 86.62 72 ALA A C 1
ATOM 552 O O . ALA A 1 72 ? -3.501 2.230 -2.656 1.00 86.62 72 ALA A O 1
ATOM 553 N N . GLY A 1 73 ? -5.385 1.012 -2.558 1.00 90.69 73 GLY A N 1
ATOM 554 C CA . GLY A 1 73 ? -5.456 0.774 -4.000 1.00 90.69 73 GLY A CA 1
ATOM 555 C C . GLY A 1 73 ? -5.634 2.063 -4.804 1.00 90.69 73 GLY A C 1
ATOM 556 O O . GLY A 1 73 ? -4.913 2.269 -5.774 1.00 90.69 73 GLY A O 1
ATOM 557 N N . ILE A 1 74 ? -6.509 2.977 -4.369 1.00 90.19 74 ILE A N 1
ATOM 558 C CA . ILE A 1 74 ? -6.693 4.291 -5.014 1.00 90.19 74 ILE A CA 1
ATOM 559 C C . ILE A 1 74 ? -5.400 5.115 -4.963 1.00 90.19 74 ILE A C 1
ATOM 561 O O . ILE A 1 74 ? -4.995 5.683 -5.978 1.00 90.19 74 ILE A O 1
ATOM 565 N N . LEU A 1 75 ? -4.728 5.158 -3.808 1.00 86.00 75 LEU A N 1
ATOM 566 C CA . LEU A 1 75 ? -3.459 5.870 -3.646 1.00 86.00 75 LEU A CA 1
ATOM 567 C C . LEU A 1 75 ? -2.382 5.320 -4.590 1.00 86.00 75 LEU A C 1
ATOM 569 O O . LEU A 1 75 ? -1.692 6.077 -5.272 1.00 86.00 75 LEU A O 1
ATOM 573 N N . MET A 1 76 ? -2.268 3.998 -4.669 1.00 88.31 76 MET A N 1
ATOM 574 C CA . MET A 1 76 ? -1.319 3.342 -5.561 1.00 88.31 76 MET A CA 1
ATOM 575 C C . MET A 1 76 ? -1.699 3.512 -7.037 1.00 88.31 76 MET A C 1
ATOM 577 O O . MET A 1 76 ? -0.814 3.688 -7.867 1.00 88.31 76 MET A O 1
ATOM 581 N N . CYS A 1 77 ? -2.990 3.547 -7.382 1.00 92.81 77 CYS A N 1
ATOM 582 C CA . CYS A 1 77 ? -3.455 3.903 -8.723 1.00 92.81 77 CYS A CA 1
ATOM 583 C C . CYS A 1 77 ? -3.058 5.331 -9.095 1.00 92.81 77 CYS A C 1
ATOM 585 O O . CYS A 1 77 ? -2.627 5.551 -10.223 1.00 92.81 77 CYS A O 1
ATOM 587 N N . ALA A 1 78 ? -3.152 6.289 -8.168 1.00 89.38 78 ALA A N 1
ATOM 588 C CA . ALA A 1 78 ? -2.681 7.651 -8.404 1.00 89.38 78 ALA A CA 1
ATOM 589 C C . ALA A 1 78 ? -1.169 7.675 -8.688 1.00 89.38 78 ALA A C 1
ATOM 591 O O . ALA A 1 78 ? -0.734 8.327 -9.636 1.00 89.38 78 ALA A O 1
ATOM 592 N N . GLY A 1 79 ? -0.382 6.894 -7.939 1.00 87.88 79 GLY A N 1
ATOM 593 C CA . GLY A 1 79 ? 1.039 6.675 -8.226 1.00 87.88 79 GLY A CA 1
ATOM 594 C C . GLY A 1 79 ? 1.280 6.023 -9.593 1.00 87.88 79 GLY A C 1
ATOM 595 O O . GLY A 1 79 ? 2.136 6.479 -10.347 1.00 87.88 79 GLY A O 1
ATOM 596 N N . GLY A 1 80 ? 0.498 5.002 -9.949 1.00 91.81 80 GLY A N 1
ATOM 597 C CA . GLY A 1 80 ? 0.573 4.313 -11.238 1.00 91.81 80 GLY A CA 1
ATOM 598 C C . GLY A 1 80 ? 0.244 5.228 -12.420 1.00 91.81 80 GLY A C 1
ATOM 599 O O . GLY A 1 80 ? 0.968 5.239 -13.410 1.00 91.81 80 GLY A O 1
ATOM 600 N N . LEU A 1 81 ? -0.793 6.058 -12.302 1.00 93.69 81 LEU A N 1
ATOM 601 C CA . LEU A 1 81 ? -1.129 7.070 -13.304 1.00 93.69 81 LEU A CA 1
ATOM 602 C C . LEU A 1 81 ? -0.030 8.126 -13.423 1.00 93.69 81 LEU A C 1
ATOM 604 O O . LEU A 1 81 ? 0.346 8.480 -14.539 1.00 93.69 81 LEU A O 1
ATOM 608 N N . LEU A 1 82 ? 0.509 8.603 -12.297 1.00 89.62 82 LEU A N 1
ATOM 609 C CA . LEU A 1 82 ? 1.593 9.584 -12.280 1.00 89.62 82 LEU A CA 1
ATOM 610 C C . LEU A 1 82 ? 2.839 9.040 -12.990 1.00 89.62 82 LEU A C 1
ATOM 612 O O . LEU A 1 82 ? 3.310 9.644 -13.952 1.00 89.62 82 LEU A O 1
ATOM 616 N N . TRP A 1 83 ? 3.344 7.882 -12.560 1.00 90.50 83 TRP A N 1
ATOM 617 C CA . TRP A 1 83 ? 4.544 7.275 -13.136 1.00 90.50 83 TRP A CA 1
ATOM 618 C C . TRP A 1 83 ? 4.329 6.793 -14.569 1.00 90.50 83 TRP A C 1
ATOM 620 O O . TRP A 1 83 ? 5.195 7.017 -15.408 1.00 90.50 83 TRP A O 1
ATOM 630 N N . GLY A 1 84 ? 3.171 6.209 -14.885 1.00 92.44 84 GLY A N 1
ATOM 631 C CA . GLY A 1 84 ? 2.822 5.815 -16.252 1.00 92.44 84 GLY A CA 1
ATOM 632 C C . GLY A 1 84 ? 2.794 7.010 -17.203 1.00 92.44 84 GLY A C 1
ATOM 633 O O . GLY A 1 84 ? 3.363 6.950 -18.291 1.00 92.44 84 GLY A O 1
ATOM 634 N N . THR A 1 85 ? 2.210 8.131 -16.768 1.00 91.06 85 THR A N 1
ATOM 635 C CA . THR A 1 85 ? 2.179 9.374 -17.555 1.00 91.06 85 THR A CA 1
ATOM 636 C C . THR A 1 85 ? 3.577 9.954 -17.732 1.00 91.06 85 THR A C 1
ATOM 638 O O . THR A 1 85 ? 3.940 10.319 -18.847 1.00 91.06 85 THR A O 1
ATOM 641 N N . ILE A 1 86 ? 4.389 9.998 -16.670 1.00 86.94 86 ILE A N 1
ATOM 642 C CA . ILE A 1 86 ? 5.791 10.427 -16.759 1.00 86.94 86 ILE A CA 1
ATOM 643 C C . ILE A 1 86 ? 6.527 9.558 -17.786 1.00 86.94 86 ILE A C 1
ATOM 645 O O . ILE A 1 86 ? 7.095 10.092 -18.734 1.00 86.94 86 ILE A O 1
ATOM 649 N N . SER A 1 87 ? 6.456 8.231 -17.672 1.00 88.75 87 SER A N 1
ATOM 650 C CA . SER A 1 87 ? 7.094 7.313 -18.619 1.00 88.75 87 SER A CA 1
ATOM 651 C C . SER A 1 87 ? 6.657 7.562 -20.064 1.00 88.75 87 SER A C 1
ATOM 653 O O . SER A 1 87 ? 7.516 7.673 -20.939 1.00 88.75 87 SER A O 1
ATOM 655 N N . LEU A 1 88 ? 5.358 7.746 -20.322 1.00 89.62 88 LEU A N 1
ATOM 656 C CA . LEU A 1 88 ? 4.862 8.093 -21.658 1.00 89.62 88 LEU A CA 1
ATOM 657 C C . LEU A 1 88 ? 5.467 9.395 -22.193 1.00 89.62 88 LEU A C 1
ATOM 659 O O . LEU A 1 88 ? 5.912 9.432 -23.339 1.00 89.62 88 LEU A O 1
ATOM 663 N N . LEU A 1 89 ? 5.518 10.449 -21.373 1.00 88.19 89 LEU A N 1
ATOM 664 C CA . LEU A 1 89 ? 6.065 11.751 -21.772 1.00 88.19 89 LEU A CA 1
ATOM 665 C C . LEU A 1 89 ? 7.560 11.681 -22.115 1.00 88.19 89 LEU A C 1
ATOM 667 O O . LEU A 1 89 ? 8.025 12.410 -22.987 1.00 88.19 89 LEU A O 1
ATOM 671 N N . PHE A 1 90 ? 8.302 10.780 -21.469 1.00 84.00 90 PHE A N 1
ATOM 672 C CA . PHE A 1 90 ? 9.713 10.518 -21.762 1.00 84.00 90 PHE A CA 1
ATOM 673 C C . PHE A 1 90 ? 9.932 9.503 -22.904 1.00 84.00 90 PHE A C 1
ATOM 675 O O . PHE A 1 90 ? 11.074 9.137 -23.187 1.00 84.00 90 PHE A O 1
ATOM 682 N N . GLY A 1 91 ? 8.867 9.062 -23.586 1.00 86.44 91 GLY A N 1
ATOM 683 C CA . GLY A 1 91 ? 8.932 8.125 -24.715 1.00 86.44 91 GLY A CA 1
ATOM 684 C C . GLY A 1 91 ? 9.131 6.659 -24.316 1.00 86.44 91 GLY A C 1
ATOM 685 O O . GLY A 1 91 ? 9.475 5.833 -25.160 1.00 86.44 91 GLY A O 1
ATOM 686 N N . LEU A 1 92 ? 8.918 6.329 -23.041 1.00 88.44 92 LEU A N 1
ATOM 687 C CA . LEU A 1 92 ? 9.041 4.989 -22.466 1.00 88.44 92 LEU A CA 1
ATOM 688 C C . LEU A 1 92 ? 7.702 4.244 -22.570 1.00 88.44 92 LEU A C 1
ATOM 690 O O . LEU A 1 92 ? 7.038 3.952 -21.571 1.00 88.44 92 LEU A O 1
ATOM 694 N N . TYR A 1 93 ? 7.246 4.019 -23.804 1.00 90.81 93 TYR A N 1
ATOM 695 C CA . TYR A 1 93 ? 5.913 3.468 -24.069 1.00 90.81 93 TYR A CA 1
ATOM 696 C C . TYR A 1 93 ? 5.742 2.062 -23.492 1.00 90.81 93 TYR A C 1
ATOM 698 O O . TYR A 1 93 ? 4.719 1.770 -22.875 1.00 90.81 93 TYR A O 1
ATOM 706 N N . TRP A 1 94 ? 6.753 1.206 -23.651 1.00 91.94 94 TRP A N 1
ATOM 707 C CA . TRP A 1 94 ? 6.709 -0.168 -23.158 1.00 91.94 94 TRP A CA 1
ATOM 708 C C . TRP A 1 94 ? 6.725 -0.219 -21.628 1.00 91.94 94 TRP A C 1
ATOM 710 O O . TRP A 1 94 ? 5.937 -0.927 -21.009 1.00 91.94 94 TRP A O 1
ATOM 720 N N . GLU A 1 95 ? 7.571 0.595 -21.007 1.00 93.25 95 GLU A N 1
ATOM 721 C CA . GLU A 1 95 ? 7.741 0.653 -19.561 1.00 93.25 95 GLU A CA 1
ATOM 722 C C . GLU A 1 95 ? 6.495 1.247 -18.892 1.00 93.25 95 GLU A C 1
ATOM 724 O O . GLU A 1 95 ? 6.070 0.768 -17.841 1.00 93.25 95 GLU A O 1
ATOM 729 N N . SER A 1 96 ? 5.858 2.236 -19.532 1.00 94.06 96 SER A N 1
ATOM 730 C CA . SER A 1 96 ? 4.619 2.854 -19.044 1.00 94.06 96 SER A CA 1
ATOM 731 C C . SER A 1 96 ? 3.445 1.876 -18.936 1.00 94.06 96 SER A C 1
ATOM 733 O O . SER A 1 96 ? 2.543 2.084 -18.120 1.00 94.06 96 SER A O 1
ATOM 735 N N . ALA A 1 97 ? 3.468 0.778 -19.700 1.00 95.75 97 ALA A N 1
ATOM 736 C CA . ALA A 1 97 ? 2.437 -0.249 -19.629 1.00 95.75 97 ALA A CA 1
ATOM 737 C C . ALA A 1 97 ? 2.381 -0.913 -18.245 1.00 95.75 97 ALA A C 1
ATOM 739 O O . ALA A 1 97 ? 1.311 -1.358 -17.836 1.00 95.75 97 ALA A O 1
ATOM 740 N N . VAL A 1 98 ? 3.489 -0.945 -17.492 1.00 95.75 98 VAL A N 1
ATOM 741 C CA . VAL A 1 98 ? 3.525 -1.565 -16.158 1.00 95.75 98 VAL A CA 1
ATOM 742 C C . VAL A 1 98 ? 2.724 -0.741 -15.131 1.00 95.75 98 VAL A C 1
ATOM 744 O O . VAL A 1 98 ? 1.801 -1.302 -14.531 1.00 95.75 98 VAL A O 1
ATOM 747 N N . PRO A 1 99 ? 2.964 0.577 -14.950 1.00 94.94 99 PRO A N 1
ATOM 748 C CA . PRO A 1 99 ? 2.119 1.416 -14.100 1.00 94.94 99 PRO A CA 1
ATOM 749 C C . PRO A 1 99 ? 0.643 1.455 -14.520 1.00 94.94 99 PRO A C 1
ATOM 751 O O . PRO A 1 99 ? -0.233 1.369 -13.661 1.00 94.94 99 PRO A O 1
ATOM 754 N N . PHE A 1 100 ? 0.330 1.527 -15.820 1.00 96.69 100 PHE A N 1
ATOM 755 C CA . PHE A 1 100 ? -1.071 1.463 -16.264 1.00 96.69 100 PHE A CA 1
ATOM 756 C C . PHE A 1 100 ? -1.690 0.081 -16.044 1.00 96.69 100 PHE A C 1
ATOM 758 O O . PHE A 1 100 ? -2.863 -0.017 -15.683 1.00 96.69 100 PHE A O 1
ATOM 765 N N . GLY A 1 101 ? -0.896 -0.982 -16.172 1.00 96.12 101 GLY A N 1
ATOM 766 C CA . GLY A 1 101 ? -1.289 -2.341 -15.820 1.00 96.12 101 GLY A CA 1
ATOM 767 C C . GLY A 1 101 ? -1.741 -2.443 -14.365 1.00 96.12 101 GLY A C 1
ATOM 768 O O . GLY A 1 101 ? -2.775 -3.050 -14.102 1.00 96.12 101 GLY A O 1
ATOM 769 N N . TYR A 1 102 ? -1.052 -1.771 -13.433 1.00 95.25 102 TYR A N 1
ATOM 770 C CA . TYR A 1 102 ? -1.494 -1.684 -12.034 1.00 95.25 102 TYR A CA 1
ATOM 771 C C . TYR A 1 102 ? -2.906 -1.104 -11.911 1.00 95.25 102 TYR A C 1
ATOM 773 O O . TYR A 1 102 ? -3.745 -1.635 -11.179 1.00 95.25 102 TYR A O 1
ATOM 781 N N . VAL A 1 103 ? -3.171 -0.011 -12.631 1.00 96.75 103 VAL A N 1
ATOM 782 C CA . VAL A 1 103 ? -4.464 0.683 -12.596 1.00 96.75 103 VAL A CA 1
ATOM 783 C C . VAL A 1 103 ? -5.571 -0.226 -13.117 1.00 96.75 103 VAL A C 1
ATOM 785 O O . VAL A 1 103 ? -6.611 -0.350 -12.474 1.00 96.75 103 VAL A O 1
ATOM 788 N N . VAL A 1 104 ? -5.326 -0.918 -14.232 1.00 97.44 104 VAL A N 1
ATOM 789 C CA . VAL A 1 104 ? -6.279 -1.874 -14.807 1.00 97.44 104 VAL A CA 1
ATOM 790 C C . VAL A 1 104 ? -6.514 -3.056 -13.865 1.00 97.44 104 VAL A C 1
ATOM 792 O O . VAL A 1 104 ? -7.665 -3.396 -13.604 1.00 97.44 104 VAL A O 1
ATOM 795 N N . ILE A 1 105 ? -5.456 -3.650 -13.303 1.00 97.12 105 ILE A N 1
ATOM 796 C CA . ILE A 1 105 ? -5.562 -4.770 -12.352 1.00 97.12 105 ILE A CA 1
ATOM 797 C C . ILE A 1 105 ? -6.380 -4.359 -11.125 1.00 97.12 105 ILE A C 1
ATOM 799 O O . ILE A 1 105 ? -7.274 -5.093 -10.711 1.00 97.12 105 ILE A O 1
ATOM 803 N N . THR A 1 106 ? -6.117 -3.175 -10.572 1.00 96.19 106 THR A N 1
ATOM 804 C CA . THR A 1 106 ? -6.849 -2.654 -9.409 1.00 96.19 106 THR A CA 1
ATOM 805 C C . THR A 1 106 ? -8.313 -2.389 -9.749 1.00 96.19 106 THR A C 1
ATOM 807 O O . THR A 1 106 ? -9.197 -2.792 -8.997 1.00 96.19 106 THR A O 1
ATOM 810 N N . ALA A 1 107 ? -8.595 -1.785 -10.907 1.00 95.88 107 ALA A N 1
ATOM 811 C CA . ALA A 1 107 ? -9.963 -1.554 -11.363 1.00 95.88 107 ALA A CA 1
ATOM 812 C C . ALA A 1 107 ? -10.735 -2.873 -11.529 1.00 95.88 107 ALA A C 1
ATOM 814 O O . ALA A 1 107 ? -11.853 -2.996 -11.036 1.00 95.88 107 ALA A O 1
ATOM 815 N N . VAL A 1 108 ? -10.126 -3.888 -12.151 1.00 96.56 108 VAL A N 1
ATOM 816 C CA . VAL A 1 108 ? -10.724 -5.225 -12.289 1.00 96.56 108 VAL A CA 1
ATOM 817 C C . VAL A 1 108 ? -10.935 -5.879 -10.922 1.00 96.56 108 VAL A C 1
ATOM 819 O O . VAL A 1 108 ? -12.015 -6.410 -10.671 1.00 96.56 108 VAL A O 1
ATOM 822 N N . SER A 1 109 ? -9.950 -5.796 -10.023 1.00 95.81 109 SER A N 1
ATOM 823 C CA . SER A 1 109 ? -10.035 -6.323 -8.654 1.00 95.81 109 SER A CA 1
ATOM 824 C C . SER A 1 109 ? -11.189 -5.690 -7.871 1.00 95.81 109 SER A C 1
ATOM 826 O O . SER A 1 109 ? -11.971 -6.394 -7.235 1.00 95.81 109 SER A O 1
ATOM 828 N N . PHE A 1 110 ? -11.365 -4.371 -7.964 1.00 95.12 110 PHE A N 1
ATOM 829 C CA . PHE A 1 110 ? -12.436 -3.657 -7.265 1.00 95.12 110 PHE A CA 1
ATOM 830 C C . PHE A 1 110 ? -13.806 -3.863 -7.911 1.00 95.12 110 PHE A C 1
ATOM 832 O O . PHE A 1 110 ? -14.796 -3.995 -7.194 1.00 95.12 110 PHE A O 1
ATOM 839 N N . CYS A 1 111 ? -13.886 -3.975 -9.239 1.00 94.62 111 CYS A N 1
ATOM 840 C CA . CYS A 1 111 ? -15.112 -4.396 -9.918 1.00 94.62 111 CYS A CA 1
ATOM 841 C C . CYS A 1 111 ? -15.523 -5.809 -9.483 1.00 94.62 111 CYS A C 1
ATOM 843 O O . CYS A 1 111 ? -16.684 -6.038 -9.148 1.00 94.62 111 CYS A O 1
ATOM 845 N N . PHE A 1 112 ? -14.567 -6.740 -9.424 1.00 94.50 112 PHE A N 1
ATOM 846 C CA . PHE A 1 112 ? -14.790 -8.088 -8.911 1.00 94.50 112 PHE A CA 1
ATOM 847 C C . PHE A 1 112 ? -15.252 -8.060 -7.448 1.00 94.50 112 PHE A C 1
ATOM 849 O O . PHE A 1 112 ? -16.243 -8.701 -7.107 1.00 94.50 112 PHE A O 1
ATOM 856 N N . LEU A 1 113 ? -14.597 -7.266 -6.596 1.00 94.19 113 LEU A N 1
ATOM 857 C CA . LEU A 1 113 ? -14.986 -7.086 -5.198 1.00 94.19 113 LEU A CA 1
ATOM 858 C C . LEU A 1 113 ? -16.411 -6.542 -5.069 1.00 94.19 113 LEU A C 1
ATOM 860 O O . LEU A 1 113 ? -17.186 -7.048 -4.266 1.00 94.19 113 LEU A O 1
ATOM 864 N N . ASN A 1 114 ? -16.789 -5.565 -5.891 1.00 94.00 114 ASN A N 1
ATOM 865 C CA . ASN A 1 114 ? -18.128 -4.990 -5.868 1.00 94.00 114 ASN A CA 1
ATOM 866 C C . ASN A 1 114 ? -19.218 -5.993 -6.288 1.00 94.00 114 ASN A C 1
ATOM 868 O O . ASN A 1 114 ? -20.320 -5.947 -5.749 1.00 94.00 114 ASN A O 1
ATOM 872 N N . ILE A 1 115 ? -18.922 -6.893 -7.233 1.00 93.12 115 ILE A N 1
ATOM 873 C CA . ILE A 1 115 ? -19.889 -7.875 -7.752 1.00 93.12 115 ILE A CA 1
ATOM 874 C C . ILE A 1 115 ? -19.987 -9.098 -6.835 1.00 93.12 115 ILE A C 1
ATOM 876 O O . ILE A 1 115 ? -21.082 -9.503 -6.457 1.00 93.12 115 ILE A O 1
ATOM 880 N N . PHE A 1 116 ? -18.847 -9.695 -6.481 1.00 92.88 116 PHE A N 1
ATOM 881 C CA . PHE A 1 116 ? -18.793 -10.983 -5.784 1.00 92.88 116 PHE A CA 1
ATOM 882 C C . PHE A 1 116 ? -18.632 -10.853 -4.269 1.00 92.88 116 PHE A C 1
ATOM 884 O O . PHE A 1 116 ? -18.733 -11.858 -3.570 1.00 92.88 116 PHE A O 1
ATOM 891 N N . LYS A 1 117 ? -18.334 -9.647 -3.763 1.00 91.56 117 LYS A N 1
ATOM 892 C CA . LYS A 1 117 ? -18.102 -9.355 -2.335 1.00 91.56 117 LYS A CA 1
ATOM 893 C C . LYS A 1 117 ? -17.049 -10.259 -1.684 1.00 91.56 117 LYS A C 1
ATOM 895 O O . LYS A 1 117 ? -17.011 -10.429 -0.471 1.00 91.56 117 LYS A O 1
ATOM 900 N N . ASN A 1 118 ? -16.152 -10.834 -2.488 1.00 92.56 118 ASN A N 1
ATOM 901 C CA . ASN A 1 118 ? -15.090 -11.703 -2.000 1.00 92.56 118 ASN A CA 1
ATOM 902 C C . ASN A 1 118 ? -13.847 -10.873 -1.666 1.00 92.56 118 ASN A C 1
ATOM 904 O O . ASN A 1 118 ? -12.947 -10.688 -2.492 1.00 92.56 118 ASN A O 1
ATOM 908 N N . PHE A 1 119 ? -13.813 -10.385 -0.426 1.00 92.62 119 PHE A N 1
ATOM 909 C CA . PHE A 1 119 ? -12.707 -9.585 0.088 1.00 92.62 119 PHE A CA 1
ATOM 910 C C . PHE A 1 119 ? -11.373 -10.339 0.095 1.00 92.62 119 PHE A C 1
ATOM 912 O O . PHE A 1 119 ? -10.339 -9.739 -0.182 1.00 92.62 119 PHE A O 1
ATOM 919 N N . GLY A 1 120 ? -11.375 -11.651 0.356 1.00 92.31 120 GLY A N 1
ATOM 920 C CA . GLY A 1 120 ? -10.150 -12.456 0.418 1.00 92.31 120 GLY A CA 1
ATOM 921 C C . GLY A 1 120 ? -9.353 -12.418 -0.888 1.00 92.31 120 GLY A C 1
ATOM 922 O O . GLY A 1 120 ? -8.164 -12.109 -0.876 1.00 92.31 120 GLY A O 1
ATOM 923 N N . ILE A 1 121 ? -10.022 -12.650 -2.022 1.00 93.62 121 ILE A N 1
ATOM 924 C CA . ILE A 1 121 ? -9.375 -12.616 -3.344 1.00 93.62 121 ILE A CA 1
ATOM 925 C C . ILE A 1 121 ? -8.901 -11.200 -3.682 1.00 93.62 121 ILE A C 1
ATOM 927 O O . ILE A 1 121 ? -7.744 -11.019 -4.064 1.00 93.62 121 ILE A O 1
ATOM 931 N N . ALA A 1 122 ? -9.765 -10.194 -3.516 1.00 94.31 122 ALA A N 1
ATOM 932 C CA . ALA A 1 122 ? -9.418 -8.808 -3.830 1.00 94.31 122 ALA A CA 1
ATOM 933 C C . ALA A 1 122 ? -8.230 -8.317 -2.987 1.00 94.31 122 ALA A C 1
ATOM 935 O O . ALA A 1 122 ? -7.317 -7.678 -3.513 1.00 94.31 122 ALA A O 1
ATOM 936 N N . ARG A 1 123 ? -8.192 -8.689 -1.700 1.00 94.94 123 ARG A N 1
ATOM 937 C CA . ARG A 1 123 ? -7.074 -8.431 -0.790 1.00 94.94 123 ARG A CA 1
ATOM 938 C C . ARG A 1 123 ? -5.776 -9.037 -1.309 1.00 94.94 123 ARG A C 1
ATOM 940 O O . ARG A 1 123 ? -4.790 -8.316 -1.451 1.00 94.94 123 ARG A O 1
ATOM 947 N N . THR A 1 124 ? -5.766 -10.335 -1.616 1.00 94.88 124 THR A N 1
ATOM 948 C CA . THR A 1 124 ? -4.558 -11.013 -2.108 1.00 94.88 124 THR A CA 1
ATOM 949 C C . THR A 1 124 ? -4.076 -10.413 -3.425 1.00 94.88 124 THR A C 1
ATOM 951 O O . THR A 1 124 ? -2.878 -10.165 -3.565 1.00 94.88 124 THR A O 1
ATOM 954 N N . VAL A 1 125 ? -4.981 -10.129 -4.368 1.00 95.75 125 VAL A N 1
ATOM 955 C CA . VAL A 1 125 ? -4.628 -9.504 -5.654 1.00 95.75 125 VAL A CA 1
ATOM 956 C C . VAL A 1 125 ? -4.031 -8.120 -5.430 1.00 95.75 125 VAL A C 1
ATOM 958 O O . VAL A 1 125 ? -2.984 -7.822 -5.999 1.00 95.75 125 VAL A O 1
ATOM 961 N N . GLN A 1 126 ? -4.631 -7.294 -4.572 1.00 95.62 126 GLN A N 1
ATOM 962 C CA . GLN A 1 126 ? -4.153 -5.932 -4.358 1.00 95.62 126 GLN A CA 1
ATOM 963 C C . GLN A 1 126 ? -2.796 -5.890 -3.656 1.00 95.62 126 GLN A C 1
ATOM 965 O O . GLN A 1 126 ? -1.928 -5.118 -4.070 1.00 95.62 126 GLN A O 1
ATOM 970 N N . ILE A 1 127 ? -2.588 -6.711 -2.620 1.00 95.38 127 ILE A N 1
ATOM 971 C CA . ILE A 1 127 ? -1.293 -6.789 -1.927 1.00 95.38 127 ILE A CA 1
ATOM 972 C C . ILE A 1 127 ? -0.229 -7.312 -2.894 1.00 95.38 127 ILE A C 1
ATOM 974 O O . ILE A 1 127 ? 0.825 -6.692 -3.024 1.00 95.38 127 ILE A O 1
ATOM 978 N N . SER A 1 128 ? -0.532 -8.384 -3.637 1.00 95.88 128 SER A N 1
ATOM 979 C CA . SER A 1 128 ? 0.383 -8.942 -4.641 1.00 95.88 128 SER A CA 1
ATOM 980 C C . SER A 1 128 ? 0.736 -7.908 -5.701 1.00 95.88 128 SER A C 1
ATOM 982 O O . SER A 1 128 ? 1.909 -7.707 -5.982 1.00 95.88 128 SER A O 1
ATOM 984 N N . ALA A 1 129 ? -0.250 -7.211 -6.268 1.00 96.12 129 ALA A N 1
ATOM 985 C CA . ALA A 1 129 ? -0.008 -6.205 -7.293 1.00 96.12 129 ALA A CA 1
ATOM 986 C C . ALA A 1 129 ? 0.838 -5.046 -6.747 1.00 96.12 129 ALA A C 1
ATOM 988 O O . ALA A 1 129 ? 1.797 -4.621 -7.384 1.00 96.12 129 ALA A O 1
ATOM 989 N N . SER A 1 130 ? 0.522 -4.576 -5.539 1.00 94.88 130 SER A N 1
ATOM 990 C CA . SER A 1 130 ? 1.219 -3.460 -4.884 1.00 94.88 130 SER A CA 1
ATOM 991 C C . SER A 1 130 ? 2.643 -3.816 -4.466 1.00 94.88 130 SER A C 1
ATOM 993 O O . SER A 1 130 ? 3.482 -2.928 -4.362 1.00 94.88 130 SER A O 1
ATOM 995 N N . LEU A 1 131 ? 2.923 -5.101 -4.245 1.00 96.62 131 LEU A N 1
ATOM 996 C CA . LEU A 1 131 ? 4.256 -5.597 -3.936 1.00 96.62 131 LEU A CA 1
ATOM 997 C C . LEU A 1 131 ? 5.052 -5.903 -5.205 1.00 96.62 131 LEU A C 1
ATOM 999 O O . LEU A 1 131 ? 6.195 -5.477 -5.300 1.00 96.62 131 LEU A O 1
ATOM 1003 N N . LEU A 1 132 ? 4.477 -6.629 -6.166 1.00 97.12 132 LEU A N 1
ATOM 1004 C CA . LEU A 1 132 ? 5.184 -7.167 -7.332 1.00 97.12 132 LEU A CA 1
ATOM 1005 C C . LEU A 1 132 ? 5.433 -6.123 -8.420 1.00 97.12 132 LEU A C 1
ATOM 1007 O O . LEU A 1 132 ? 6.520 -6.090 -8.994 1.00 97.12 132 LEU A O 1
ATOM 1011 N N . LEU A 1 133 ? 4.450 -5.272 -8.730 1.00 95.81 133 LEU A N 1
ATOM 1012 C CA . LEU A 1 133 ? 4.565 -4.371 -9.881 1.00 95.81 133 LEU A CA 1
ATOM 1013 C C . LEU A 1 133 ? 5.679 -3.327 -9.739 1.00 95.81 133 LEU A C 1
ATOM 1015 O O . LEU A 1 133 ? 6.324 -3.065 -10.752 1.00 95.81 133 LEU A O 1
ATOM 1019 N N . PRO A 1 134 ? 5.995 -2.782 -8.547 1.00 96.38 134 PRO A N 1
ATOM 1020 C CA . PRO A 1 134 ? 7.177 -1.937 -8.396 1.00 96.38 134 PRO A CA 1
ATOM 1021 C C . PRO A 1 134 ? 8.494 -2.645 -8.760 1.00 96.38 134 PRO A C 1
ATOM 1023 O O . PRO A 1 134 ? 9.358 -2.017 -9.370 1.00 96.38 134 PRO A O 1
ATOM 1026 N N . PHE A 1 135 ? 8.639 -3.949 -8.477 1.00 97.81 135 PHE A N 1
ATOM 1027 C CA . PHE A 1 135 ? 9.806 -4.733 -8.921 1.00 97.81 135 PHE A CA 1
ATOM 1028 C C . PHE A 1 135 ? 9.817 -4.930 -10.435 1.00 97.81 135 PHE A C 1
ATOM 1030 O O . PHE A 1 135 ? 10.843 -4.718 -11.074 1.00 97.81 135 PHE A O 1
ATOM 1037 N N . VAL A 1 136 ? 8.674 -5.291 -11.024 1.00 97.25 136 VAL A N 1
ATOM 1038 C CA . VAL A 1 136 ? 8.567 -5.445 -12.483 1.00 97.25 136 VAL A CA 1
ATOM 1039 C C . VAL A 1 136 ? 8.911 -4.132 -13.180 1.00 97.25 136 VAL A C 1
ATOM 1041 O O . VAL A 1 136 ? 9.689 -4.130 -14.132 1.00 97.25 136 VAL A O 1
ATOM 1044 N N . PHE A 1 137 ? 8.384 -3.014 -12.674 1.00 96.12 137 PHE A N 1
ATOM 1045 C CA . PHE A 1 137 ? 8.660 -1.690 -13.214 1.00 96.12 137 PHE A CA 1
ATOM 1046 C C . PHE A 1 137 ? 10.140 -1.321 -13.061 1.00 96.12 137 PHE A C 1
ATOM 1048 O O . PHE A 1 137 ? 10.760 -0.856 -14.011 1.00 96.12 137 PHE A O 1
ATOM 1055 N N . GLN A 1 138 ? 10.749 -1.621 -11.911 1.00 96.38 138 GLN A N 1
ATOM 1056 C CA . GLN A 1 138 ? 12.189 -1.470 -11.708 1.00 96.38 138 GLN A CA 1
ATOM 1057 C C . GLN A 1 138 ? 13.013 -2.245 -12.748 1.00 96.38 138 GLN A C 1
ATOM 1059 O O . GLN A 1 138 ? 13.987 -1.711 -13.280 1.00 96.38 138 GLN A O 1
ATOM 1064 N N . TRP A 1 139 ? 12.639 -3.489 -13.056 1.00 96.75 139 TRP A N 1
ATOM 1065 C CA . TRP A 1 139 ? 13.373 -4.300 -14.026 1.00 96.75 139 TRP A CA 1
ATOM 1066 C C . TRP A 1 139 ? 13.294 -3.723 -15.437 1.00 96.75 139 TRP A C 1
ATOM 1068 O O . TRP A 1 139 ? 14.331 -3.587 -16.083 1.00 96.75 139 TRP A O 1
ATOM 1078 N N . VAL A 1 140 ? 12.107 -3.308 -15.895 1.00 95.19 140 VAL A N 1
ATOM 1079 C CA . VAL A 1 140 ? 11.969 -2.693 -17.231 1.00 95.19 140 VAL A CA 1
ATOM 1080 C C . VAL A 1 140 ? 12.634 -1.317 -17.330 1.00 95.19 140 VAL A C 1
ATOM 1082 O O . VAL A 1 140 ? 13.053 -0.925 -18.413 1.00 95.19 140 VAL A O 1
ATOM 1085 N N . LEU A 1 141 ? 12.805 -0.603 -16.213 1.00 93.12 141 LEU A N 1
ATOM 1086 C CA . LEU A 1 141 ? 13.565 0.652 -16.171 1.00 93.12 141 LEU A CA 1
ATOM 1087 C C . LEU A 1 141 ? 15.090 0.447 -16.169 1.00 93.12 141 LEU A C 1
ATOM 1089 O O . LEU A 1 141 ? 15.830 1.422 -16.304 1.00 93.12 141 LEU A O 1
ATOM 1093 N N . GLY A 1 142 ? 15.576 -0.791 -16.045 1.00 93.88 142 GLY A N 1
ATOM 1094 C CA . GLY A 1 142 ? 17.005 -1.106 -16.078 1.00 93.88 142 GLY A CA 1
ATOM 1095 C C . GLY A 1 142 ? 17.678 -1.155 -14.709 1.00 93.88 142 GLY A C 1
ATOM 1096 O O . GLY A 1 142 ? 18.811 -0.690 -14.584 1.00 93.88 142 GLY A O 1
ATOM 1097 N N . GLY A 1 143 ? 16.986 -1.667 -13.688 1.00 94.50 143 GLY A N 1
ATOM 1098 C CA . GLY A 1 143 ? 17.599 -2.007 -12.401 1.00 94.50 143 GLY A CA 1
ATOM 1099 C C . GLY A 1 143 ? 17.475 -0.939 -11.313 1.00 94.50 143 GLY A C 1
ATOM 1100 O O . GLY A 1 143 ? 16.725 0.035 -11.442 1.00 94.50 143 GLY A O 1
ATOM 1101 N N . PHE A 1 144 ? 18.180 -1.128 -10.198 1.00 93.56 144 PHE A N 1
ATOM 1102 C CA . PHE A 1 144 ? 18.117 -0.249 -9.024 1.00 93.56 144 PHE A CA 1
ATOM 1103 C C . PHE A 1 144 ? 18.563 1.168 -9.351 1.00 93.56 144 PHE A C 1
ATOM 1105 O O . PHE A 1 144 ? 17.854 2.121 -9.027 1.00 93.56 144 PHE A O 1
ATOM 1112 N N . VAL A 1 145 ? 19.725 1.300 -9.995 1.00 90.38 145 VAL A N 1
ATOM 1113 C CA . VAL A 1 145 ? 20.340 2.609 -10.256 1.00 90.38 145 VAL A CA 1
ATOM 1114 C C . VAL A 1 145 ? 19.489 3.412 -11.234 1.00 90.38 145 VAL A C 1
ATOM 1116 O O . VAL A 1 145 ? 19.228 4.592 -11.015 1.00 90.38 145 VAL A O 1
ATOM 1119 N N . SER A 1 146 ? 19.003 2.760 -12.290 1.00 91.50 146 SER A N 1
ATOM 1120 C CA . SER A 1 146 ? 18.226 3.418 -13.343 1.00 91.50 146 SER A CA 1
ATOM 1121 C C . SER A 1 146 ? 16.824 3.806 -12.878 1.00 91.50 146 SER A C 1
ATOM 1123 O O . SER A 1 146 ? 16.331 4.876 -13.222 1.00 91.50 146 SER A O 1
ATOM 1125 N N . SER A 1 147 ? 16.185 2.960 -12.066 1.00 92.75 147 SER A N 1
ATOM 1126 C CA . SER A 1 147 ? 14.844 3.223 -11.533 1.00 92.75 147 SER A CA 1
ATOM 1127 C C . SER A 1 147 ? 14.833 4.114 -10.288 1.00 92.75 147 SER A C 1
ATOM 1129 O O . SER A 1 147 ? 13.765 4.555 -9.869 1.00 92.75 147 SER A O 1
ATOM 1131 N N . GLY A 1 148 ? 15.989 4.359 -9.664 1.00 92.62 148 GLY A N 1
ATOM 1132 C CA . GLY A 1 148 ? 16.071 5.058 -8.384 1.00 92.62 148 GLY A CA 1
ATOM 1133 C C . GLY A 1 148 ? 15.504 4.250 -7.213 1.00 92.62 148 GLY A C 1
ATOM 1134 O O . GLY A 1 148 ? 14.924 4.831 -6.301 1.00 92.62 148 GLY A O 1
ATOM 1135 N N . GLY A 1 149 ? 15.612 2.919 -7.257 1.00 94.50 149 GLY A N 1
ATOM 1136 C CA . GLY A 1 149 ? 15.082 2.035 -6.216 1.00 94.50 149 GLY A CA 1
ATOM 1137 C C . GLY A 1 149 ? 13.553 1.975 -6.188 1.00 94.50 149 GLY A C 1
ATOM 1138 O O . GLY A 1 149 ? 12.954 2.004 -5.115 1.00 94.50 149 GLY A O 1
ATOM 1139 N N . MET A 1 150 ? 12.909 1.884 -7.355 1.00 95.12 150 MET A N 1
ATOM 1140 C CA . MET A 1 150 ? 11.444 1.873 -7.472 1.00 95.12 150 MET A CA 1
ATOM 1141 C C . MET A 1 150 ? 10.774 0.756 -6.646 1.00 95.12 150 MET A C 1
ATOM 1143 O O . MET A 1 150 ? 9.650 0.930 -6.177 1.00 95.12 150 MET A O 1
ATOM 1147 N N . MET A 1 151 ? 11.474 -0.353 -6.378 1.00 96.19 151 MET A N 1
ATOM 1148 C CA . MET A 1 151 ? 10.986 -1.422 -5.496 1.00 96.19 151 MET A CA 1
ATOM 1149 C C . MET A 1 151 ? 10.628 -0.962 -4.071 1.00 96.19 151 MET A C 1
ATOM 1151 O O . MET A 1 151 ? 9.839 -1.617 -3.395 1.00 96.19 151 MET A O 1
ATOM 1155 N N . LEU A 1 152 ? 11.146 0.183 -3.610 1.00 94.88 152 LEU A N 1
ATOM 1156 C CA . LEU A 1 152 ? 10.853 0.720 -2.278 1.00 94.88 152 LEU A CA 1
ATOM 1157 C C . LEU A 1 152 ? 9.360 1.039 -2.087 1.00 94.88 152 LEU A C 1
ATOM 1159 O O . LEU A 1 152 ? 8.858 0.976 -0.965 1.00 94.88 152 LEU A O 1
ATOM 1163 N N . TRP A 1 153 ? 8.616 1.302 -3.168 1.00 94.12 153 TRP A N 1
ATOM 1164 C CA . TRP A 1 153 ? 7.159 1.467 -3.116 1.00 94.12 153 TRP A CA 1
ATOM 1165 C C . TRP A 1 153 ? 6.433 0.216 -2.596 1.00 94.12 153 TRP A C 1
ATOM 1167 O O . TRP A 1 153 ? 5.375 0.335 -1.978 1.00 94.12 153 TRP A O 1
ATOM 1177 N N . SER A 1 154 ? 7.026 -0.973 -2.743 1.00 95.62 154 SER A N 1
ATOM 1178 C CA . SER A 1 154 ? 6.477 -2.228 -2.217 1.00 95.62 154 SER A CA 1
ATOM 1179 C C . SER A 1 154 ? 6.428 -2.269 -0.684 1.00 95.62 154 SER A C 1
ATOM 1181 O O . SER A 1 154 ? 5.658 -3.047 -0.120 1.00 95.62 154 SER A O 1
ATOM 1183 N N . ILE A 1 155 ? 7.172 -1.401 0.017 1.00 93.12 155 ILE A N 1
ATOM 1184 C CA . ILE A 1 155 ? 7.080 -1.257 1.481 1.00 93.12 155 ILE A CA 1
ATOM 1185 C C . ILE A 1 155 ? 5.670 -0.814 1.894 1.00 93.12 155 ILE A C 1
ATOM 1187 O O . ILE A 1 155 ? 5.165 -1.257 2.926 1.00 93.12 155 ILE A O 1
ATOM 1191 N N . ALA A 1 156 ? 4.991 -0.005 1.074 1.00 89.62 156 ALA A N 1
ATOM 1192 C CA . ALA A 1 156 ? 3.608 0.387 1.330 1.00 89.62 156 ALA A CA 1
ATOM 1193 C C . ALA A 1 156 ? 2.674 -0.832 1.379 1.00 89.62 156 ALA A C 1
ATOM 1195 O O . ALA A 1 156 ? 1.792 -0.893 2.233 1.00 89.62 156 ALA A O 1
ATOM 1196 N N . ALA A 1 157 ? 2.907 -1.833 0.522 1.00 92.50 157 ALA A N 1
ATOM 1197 C CA . ALA A 1 157 ? 2.160 -3.088 0.539 1.00 92.50 157 ALA A CA 1
ATOM 1198 C C . ALA A 1 157 ? 2.460 -3.917 1.798 1.00 92.50 157 ALA A C 1
ATOM 1200 O O . ALA A 1 157 ? 1.536 -4.477 2.384 1.00 92.50 157 ALA A O 1
ATOM 1201 N N . LEU A 1 158 ? 3.718 -3.952 2.257 1.00 92.88 158 LEU A N 1
ATOM 1202 C CA . LEU A 1 158 ? 4.090 -4.629 3.506 1.00 92.88 158 LEU A CA 1
ATOM 1203 C C . LEU A 1 158 ? 3.385 -4.001 4.711 1.00 92.88 158 LEU A C 1
ATOM 1205 O O . LEU A 1 158 ? 2.745 -4.710 5.487 1.00 92.88 158 LEU A O 1
ATOM 1209 N N . ILE A 1 159 ? 3.447 -2.674 4.834 1.00 88.81 159 ILE A N 1
ATOM 1210 C CA . ILE A 1 159 ? 2.768 -1.943 5.909 1.00 88.81 159 ILE A CA 1
ATOM 1211 C C . ILE A 1 159 ? 1.251 -2.122 5.793 1.00 88.81 159 ILE A C 1
ATOM 1213 O O . ILE A 1 159 ? 0.592 -2.419 6.784 1.00 88.81 159 ILE A O 1
ATOM 1217 N N . GLY A 1 160 ? 0.697 -1.994 4.585 1.00 86.69 160 GLY A N 1
ATOM 1218 C CA . GLY A 1 160 ? -0.725 -2.192 4.323 1.00 86.69 160 GLY A CA 1
ATOM 1219 C C . GLY A 1 160 ? -1.201 -3.585 4.730 1.00 86.69 160 GLY A C 1
ATOM 1220 O O . GLY A 1 160 ? -2.236 -3.699 5.380 1.00 86.69 160 GLY A O 1
ATOM 1221 N N . SER A 1 161 ? -0.415 -4.630 4.440 1.00 91.38 161 SER A N 1
ATOM 1222 C CA . SER A 1 161 ? -0.747 -6.019 4.786 1.00 91.38 161 SER A CA 1
ATOM 1223 C C . SER A 1 161 ? -0.932 -6.239 6.290 1.00 91.38 161 SER A C 1
ATOM 1225 O O . SER A 1 161 ? -1.798 -7.016 6.673 1.00 91.38 161 SER A O 1
ATOM 1227 N N . LEU A 1 162 ? -0.210 -5.498 7.145 1.00 88.31 162 LEU A N 1
ATOM 1228 C CA . LEU A 1 162 ? -0.377 -5.561 8.604 1.00 88.31 162 LEU A CA 1
ATOM 1229 C C . LEU A 1 162 ? -1.779 -5.136 9.057 1.00 88.31 162 LEU A C 1
ATOM 1231 O O . LEU A 1 162 ? -2.224 -5.557 10.121 1.00 88.31 162 LEU A O 1
ATOM 1235 N N . ALA A 1 163 ? -2.439 -4.272 8.285 1.00 85.12 163 ALA A N 1
ATOM 1236 C CA . ALA A 1 163 ? -3.733 -3.704 8.634 1.00 85.12 163 ALA A CA 1
ATOM 1237 C C . ALA A 1 163 ? -4.921 -4.477 8.045 1.00 85.12 163 ALA A C 1
ATOM 1239 O O . ALA A 1 163 ? -6.035 -4.323 8.536 1.00 85.12 163 ALA A O 1
ATOM 1240 N N . ILE A 1 164 ? -4.711 -5.272 6.991 1.00 87.38 164 ILE A N 1
ATOM 1241 C CA . ILE A 1 164 ? -5.800 -5.907 6.225 1.00 87.38 164 ILE A CA 1
ATOM 1242 C C . ILE A 1 164 ? -5.704 -7.432 6.145 1.00 87.38 164 ILE A C 1
ATOM 1244 O O . ILE A 1 164 ? -6.714 -8.075 5.855 1.00 87.38 164 ILE A O 1
ATOM 1248 N N . ASP A 1 165 ? -4.520 -8.009 6.356 1.00 86.69 165 ASP A N 1
ATOM 1249 C CA . ASP A 1 165 ? -4.244 -9.435 6.176 1.00 86.69 165 ASP A CA 1
ATOM 1250 C C . ASP A 1 165 ? -3.892 -10.124 7.501 1.00 86.69 165 ASP A C 1
ATOM 1252 O O . ASP A 1 165 ? -3.656 -9.490 8.531 1.00 86.69 165 ASP A O 1
ATOM 1256 N N . ASP A 1 166 ? -3.863 -11.454 7.480 1.00 84.38 166 ASP A N 1
ATOM 1257 C CA . ASP A 1 166 ? -3.608 -12.242 8.679 1.00 84.38 166 ASP A CA 1
ATOM 1258 C C . ASP A 1 166 ? -2.143 -12.163 9.125 1.00 84.38 166 ASP A C 1
ATOM 1260 O O . ASP A 1 166 ? -1.205 -12.106 8.326 1.00 84.38 166 ASP A O 1
ATOM 1264 N N . ARG A 1 167 ? -1.922 -12.273 10.441 1.00 79.88 167 ARG A N 1
ATOM 1265 C CA . ARG A 1 167 ? -0.595 -12.130 11.070 1.00 79.88 167 ARG A CA 1
ATOM 1266 C C . ARG A 1 167 ? 0.476 -13.077 10.507 1.00 79.88 167 ARG A C 1
ATOM 1268 O O . ARG A 1 167 ? 1.661 -12.761 10.571 1.00 79.88 167 ARG A O 1
ATOM 1275 N N . ARG A 1 168 ? 0.082 -14.244 9.978 1.00 84.56 168 ARG A N 1
ATOM 1276 C CA . ARG A 1 168 ? 1.002 -15.199 9.329 1.00 84.56 168 ARG A CA 1
ATOM 1277 C C . ARG A 1 168 ? 1.379 -14.770 7.909 1.00 84.56 168 ARG A C 1
ATOM 1279 O O . ARG A 1 168 ? 2.541 -14.908 7.537 1.00 84.56 168 ARG A O 1
ATOM 1286 N N . SER A 1 169 ? 0.433 -14.222 7.148 1.00 86.94 169 SER A N 1
ATOM 1287 C CA . SER A 1 169 ? 0.625 -13.804 5.754 1.00 86.94 169 SER A CA 1
ATOM 1288 C C . SER A 1 169 ? 1.642 -12.674 5.616 1.00 86.94 169 SER A C 1
ATOM 1290 O O . SER A 1 169 ? 2.420 -12.658 4.669 1.00 86.94 169 SER A O 1
ATOM 1292 N N . VAL A 1 170 ? 1.727 -11.787 6.610 1.00 89.06 170 VAL A N 1
ATOM 1293 C CA . VAL A 1 170 ? 2.725 -10.703 6.676 1.00 89.06 170 VAL A CA 1
ATOM 1294 C C . VAL A 1 170 ? 4.155 -11.222 6.481 1.00 89.06 170 VAL A C 1
ATOM 1296 O O . VAL A 1 170 ? 4.938 -10.631 5.739 1.00 89.06 170 VAL A O 1
ATOM 1299 N N . TRP A 1 171 ? 4.502 -12.350 7.108 1.00 92.12 171 TRP A N 1
ATOM 1300 C CA . TRP A 1 171 ? 5.838 -12.939 6.982 1.00 92.12 171 TRP A CA 1
ATOM 1301 C C . TRP A 1 171 ? 6.084 -13.544 5.600 1.00 92.12 171 TRP A C 1
ATOM 1303 O O . TRP A 1 171 ? 7.216 -13.514 5.121 1.00 92.12 171 TRP A O 1
ATOM 1313 N N . ILE A 1 172 ? 5.035 -14.041 4.938 1.00 94.69 172 ILE A N 1
ATOM 1314 C CA . ILE A 1 172 ? 5.114 -14.508 3.549 1.00 94.69 172 ILE A CA 1
ATOM 1315 C C . ILE A 1 172 ? 5.390 -13.318 2.624 1.00 94.69 172 ILE A C 1
ATOM 1317 O O . ILE A 1 172 ? 6.300 -13.388 1.800 1.00 94.69 172 ILE A O 1
ATOM 1321 N N . TRP A 1 173 ? 4.674 -12.202 2.799 1.00 95.69 173 TRP A N 1
ATOM 1322 C CA . TRP A 1 173 ? 4.899 -10.982 2.020 1.00 95.69 173 TRP A CA 1
ATOM 1323 C C . TRP A 1 173 ? 6.298 -10.404 2.239 1.00 95.69 173 TRP A C 1
ATOM 1325 O O . TRP A 1 173 ? 6.965 -10.037 1.272 1.00 95.69 173 TRP A O 1
ATOM 1335 N N . LEU A 1 174 ? 6.783 -10.385 3.484 1.00 96.19 174 LEU A N 1
ATOM 1336 C CA . LEU A 1 174 ? 8.153 -9.973 3.786 1.00 96.19 174 LEU A CA 1
ATOM 1337 C C . LEU A 1 174 ? 9.178 -10.903 3.125 1.00 96.19 174 LEU A C 1
ATOM 1339 O O . LEU A 1 174 ? 10.127 -10.422 2.509 1.00 96.19 174 LEU A O 1
ATOM 1343 N N . GLY A 1 175 ? 8.978 -12.220 3.216 1.00 96.94 175 GLY A N 1
ATOM 1344 C CA . GLY A 1 175 ? 9.834 -13.205 2.557 1.00 96.94 175 GLY A CA 1
ATOM 1345 C C . GLY A 1 175 ? 9.888 -12.997 1.044 1.00 96.94 175 GLY A C 1
ATOM 1346 O O . GLY A 1 175 ? 10.973 -13.000 0.465 1.00 96.94 175 GLY A O 1
ATOM 1347 N N . LEU A 1 176 ? 8.741 -12.727 0.415 1.00 97.12 176 LEU A N 1
ATOM 1348 C CA . LEU A 1 176 ? 8.650 -12.428 -1.013 1.00 97.12 176 LEU A CA 1
ATOM 1349 C C . LEU A 1 176 ? 9.368 -11.121 -1.376 1.00 97.12 176 LEU A C 1
ATOM 1351 O O . LEU A 1 176 ? 10.132 -11.096 -2.336 1.00 97.12 176 LEU A O 1
ATOM 1355 N N . TYR A 1 177 ? 9.182 -10.057 -0.593 1.00 97.94 177 TYR A N 1
ATOM 1356 C CA . TYR A 1 177 ? 9.890 -8.788 -0.781 1.00 97.94 177 TYR A CA 1
ATOM 1357 C C . TYR A 1 177 ? 11.413 -8.960 -0.687 1.00 97.94 177 TYR A C 1
ATOM 1359 O O . TYR A 1 177 ? 12.148 -8.470 -1.547 1.00 97.94 177 TYR A O 1
ATOM 1367 N N . VAL A 1 178 ? 11.900 -9.689 0.323 1.00 98.19 178 VAL A N 1
ATOM 1368 C CA . VAL A 1 178 ? 13.334 -9.970 0.499 1.00 98.19 178 VAL A CA 1
ATOM 1369 C C . VAL A 1 178 ? 13.862 -10.815 -0.658 1.00 98.19 178 VAL A C 1
ATOM 1371 O O . VAL A 1 178 ? 14.890 -10.473 -1.240 1.00 98.19 178 VAL A O 1
ATOM 1374 N N . ALA A 1 179 ? 13.145 -11.873 -1.044 1.00 98.25 179 ALA A N 1
ATOM 1375 C CA . ALA A 1 179 ? 13.527 -12.727 -2.163 1.00 98.25 179 ALA A CA 1
ATOM 1376 C C . ALA A 1 179 ? 13.614 -11.939 -3.480 1.00 98.25 179 ALA A C 1
ATOM 1378 O O . ALA A 1 179 ? 14.605 -12.060 -4.196 1.00 98.25 179 ALA A O 1
ATOM 1379 N N . LEU A 1 180 ? 12.629 -11.084 -3.775 1.00 98.12 180 LEU A N 1
ATOM 1380 C CA . LEU A 1 180 ? 12.626 -10.231 -4.968 1.00 98.12 180 LEU A CA 1
ATOM 1381 C C . LEU A 1 180 ? 13.712 -9.157 -4.928 1.00 98.12 180 LEU A C 1
ATOM 1383 O O . LEU A 1 180 ? 14.278 -8.824 -5.968 1.00 98.12 180 LEU A O 1
ATOM 1387 N N . THR A 1 181 ? 14.042 -8.641 -3.744 1.00 98.06 181 THR A N 1
ATOM 1388 C CA . THR A 1 181 ? 15.152 -7.698 -3.559 1.00 98.06 181 THR A CA 1
ATOM 1389 C C . THR A 1 181 ? 16.488 -8.363 -3.872 1.00 98.06 181 THR A C 1
ATOM 1391 O O . THR A 1 181 ? 17.270 -7.831 -4.659 1.00 98.06 181 THR A O 1
ATOM 1394 N N . ILE A 1 182 ? 16.726 -9.557 -3.323 1.00 98.19 182 ILE A N 1
ATOM 1395 C CA . ILE A 1 182 ? 17.934 -10.347 -3.593 1.00 98.19 182 ILE A CA 1
ATOM 1396 C C . ILE A 1 182 ? 18.005 -10.717 -5.078 1.00 98.19 182 ILE A C 1
ATOM 1398 O O . ILE A 1 182 ? 19.038 -10.512 -5.712 1.00 98.19 182 ILE A O 1
ATOM 1402 N N . LEU A 1 183 ? 16.899 -11.203 -5.651 1.00 97.88 183 LEU A N 1
ATOM 1403 C CA . LEU A 1 183 ? 16.803 -11.528 -7.074 1.00 97.88 183 LEU A CA 1
ATOM 1404 C C . LEU A 1 183 ? 17.123 -10.311 -7.944 1.00 97.88 183 LEU A C 1
ATOM 1406 O O . LEU A 1 183 ? 17.915 -10.420 -8.871 1.00 97.88 183 LEU A O 1
ATOM 1410 N N . SER A 1 184 ? 16.569 -9.144 -7.618 1.00 97.31 184 SER A N 1
ATOM 1411 C CA . SER A 1 184 ? 16.875 -7.900 -8.329 1.00 97.31 184 SER A CA 1
ATOM 1412 C C . SER A 1 184 ? 18.365 -7.563 -8.255 1.00 97.31 184 SER A C 1
ATOM 1414 O O . SER A 1 184 ? 18.926 -7.110 -9.245 1.00 97.31 184 SER A O 1
ATOM 1416 N N . GLY A 1 185 ? 19.023 -7.831 -7.119 1.00 96.50 185 GLY A N 1
ATOM 1417 C CA . GLY A 1 185 ? 20.473 -7.655 -6.952 1.00 96.50 185 GLY A CA 1
ATOM 1418 C C . GLY A 1 185 ? 21.284 -8.534 -7.897 1.00 96.50 185 GLY A C 1
ATOM 1419 O O . GLY A 1 185 ? 22.228 -8.063 -8.524 1.00 96.50 185 GLY A O 1
ATOM 1420 N N . PHE A 1 186 ? 20.877 -9.795 -8.052 1.00 97.25 186 PHE A N 1
ATOM 1421 C CA . PHE A 1 186 ? 21.490 -10.706 -9.018 1.00 97.25 186 PHE A CA 1
ATOM 1422 C C . PHE A 1 186 ? 21.196 -10.329 -10.470 1.00 97.25 186 PHE A C 1
ATOM 1424 O O . PHE A 1 186 ? 22.041 -10.556 -11.334 1.00 97.25 186 PHE A O 1
ATOM 1431 N N . LEU A 1 187 ? 20.016 -9.771 -10.748 1.00 95.38 187 LEU A N 1
ATOM 1432 C CA . LEU A 1 187 ? 19.623 -9.354 -12.090 1.00 95.38 187 LEU A CA 1
ATOM 1433 C C . LEU A 1 187 ? 20.281 -8.038 -12.527 1.00 95.38 187 LEU A C 1
ATOM 1435 O O . LEU A 1 187 ? 20.399 -7.825 -13.729 1.00 95.38 187 LEU A O 1
ATOM 1439 N N . GLU A 1 188 ? 20.745 -7.193 -11.599 1.00 94.56 188 GLU A N 1
ATOM 1440 C CA . GLU A 1 188 ? 21.276 -5.848 -11.886 1.00 94.56 188 GLU A CA 1
ATOM 1441 C C . GLU A 1 188 ? 22.272 -5.795 -13.063 1.00 94.56 188 GLU A C 1
ATOM 1443 O O . GLU A 1 188 ? 22.065 -4.974 -13.955 1.00 94.56 188 GLU A O 1
ATOM 1448 N N . PRO A 1 189 ? 23.293 -6.676 -13.171 1.00 94.00 189 PRO A N 1
ATOM 1449 C CA . PRO A 1 189 ? 24.253 -6.617 -14.278 1.00 94.00 189 PRO A CA 1
ATOM 1450 C C . PRO A 1 189 ? 23.653 -6.952 -15.653 1.00 94.00 189 PRO A C 1
ATOM 1452 O O . PRO A 1 189 ? 24.266 -6.660 -16.678 1.00 94.00 189 PRO A O 1
ATOM 1455 N N . TYR A 1 190 ? 22.483 -7.595 -15.684 1.00 94.62 190 TYR A N 1
ATOM 1456 C CA . TYR A 1 190 ? 21.811 -8.064 -16.897 1.00 94.62 190 TYR A CA 1
ATOM 1457 C C . TYR A 1 190 ? 20.692 -7.121 -17.360 1.00 94.62 190 TYR A C 1
ATOM 1459 O O . TYR A 1 190 ? 20.161 -7.291 -18.459 1.00 94.62 190 TYR A O 1
ATOM 1467 N N . LEU A 1 191 ? 20.312 -6.138 -16.539 1.00 92.75 191 LEU A N 1
ATOM 1468 C CA . LEU A 1 191 ? 19.229 -5.206 -16.835 1.00 92.75 191 LEU A CA 1
ATOM 1469 C C . LEU A 1 191 ? 19.768 -3.981 -17.582 1.00 92.75 191 LEU A C 1
ATOM 1471 O O . LEU A 1 191 ? 20.629 -3.254 -17.094 1.00 92.75 191 LEU A O 1
ATOM 1475 N N . ILE A 1 192 ? 19.235 -3.733 -18.780 1.00 90.12 192 ILE A N 1
ATOM 1476 C CA . ILE A 1 192 ? 19.666 -2.627 -19.641 1.00 90.12 192 ILE A CA 1
ATOM 1477 C C . ILE A 1 192 ? 18.649 -1.493 -19.550 1.00 90.12 192 ILE A C 1
ATOM 1479 O O . ILE A 1 192 ? 17.480 -1.664 -19.886 1.00 90.12 192 ILE A O 1
ATOM 1483 N N . ALA A 1 193 ? 19.112 -0.315 -19.134 1.00 88.25 193 ALA A N 1
ATOM 1484 C CA . ALA A 1 193 ? 18.273 0.872 -19.042 1.00 88.25 193 ALA A CA 1
ATOM 1485 C C . ALA A 1 193 ? 17.860 1.402 -20.427 1.00 88.25 193 ALA A C 1
ATOM 1487 O O . ALA A 1 193 ? 18.722 1.543 -21.309 1.00 88.25 193 ALA A O 1
ATOM 1488 N N . PRO A 1 194 ? 16.588 1.796 -20.616 1.00 85.69 194 PRO A N 1
ATOM 1489 C CA . PRO A 1 194 ? 16.149 2.499 -21.816 1.00 85.69 194 PRO A CA 1
ATOM 1490 C C . PRO A 1 194 ? 16.953 3.785 -22.046 1.00 85.69 194 PRO A C 1
ATOM 1492 O O . PRO A 1 194 ? 17.294 4.495 -21.097 1.00 85.69 194 PRO A O 1
ATOM 1495 N N . LYS A 1 195 ? 17.223 4.126 -23.315 1.00 83.00 195 LYS A N 1
ATOM 1496 C CA . LYS A 1 195 ? 18.071 5.276 -23.697 1.00 83.00 195 LYS A CA 1
ATOM 1497 C C . LYS A 1 195 ? 17.726 6.592 -22.973 1.00 83.00 195 LYS A C 1
ATOM 1499 O O . LYS A 1 195 ? 18.669 7.249 -22.536 1.00 83.00 195 LYS A O 1
ATOM 1504 N N . PRO A 1 196 ? 16.445 6.986 -22.795 1.00 76.88 196 PRO A N 1
ATOM 1505 C CA . PRO A 1 196 ? 16.111 8.229 -22.093 1.00 76.88 196 PRO A CA 1
ATOM 1506 C C . PRO A 1 196 ? 16.629 8.279 -20.647 1.00 76.88 196 PRO A C 1
ATOM 1508 O O . PRO A 1 196 ? 17.041 9.336 -20.184 1.00 76.88 196 PRO A O 1
ATOM 1511 N N . ILE A 1 197 ? 16.677 7.139 -19.949 1.00 76.50 197 ILE A N 1
ATOM 1512 C CA . ILE A 1 197 ? 17.032 7.037 -18.519 1.00 76.50 197 ILE A CA 1
ATOM 1513 C C . ILE A 1 197 ? 18.552 6.918 -18.306 1.00 76.50 197 ILE A C 1
ATOM 1515 O O . ILE A 1 197 ? 19.044 6.986 -17.184 1.00 76.50 197 ILE A O 1
ATOM 1519 N N . GLN A 1 198 ? 19.348 6.789 -19.370 1.00 77.06 198 GLN A N 1
ATOM 1520 C CA . GLN A 1 198 ? 20.805 6.649 -19.247 1.00 77.06 198 GLN A CA 1
ATOM 1521 C C . GLN A 1 198 ? 21.520 7.946 -18.831 1.00 77.06 198 GLN A C 1
ATOM 1523 O O . GLN A 1 198 ? 22.718 7.920 -18.564 1.00 77.06 198 GLN A O 1
ATOM 1528 N N . THR A 1 199 ? 20.813 9.079 -18.758 1.00 82.00 199 THR A N 1
ATOM 1529 C CA . THR A 1 199 ? 21.402 10.337 -18.285 1.00 82.00 199 THR A CA 1
ATOM 1530 C C . THR A 1 199 ? 21.531 10.347 -16.759 1.00 82.00 199 THR A C 1
ATOM 1532 O O . THR A 1 199 ? 20.575 10.064 -16.038 1.00 82.00 199 THR A O 1
ATOM 1535 N N . GLU A 1 200 ? 22.705 10.734 -16.255 1.00 83.94 200 GLU A N 1
ATOM 1536 C CA . GLU A 1 200 ? 22.987 10.807 -14.809 1.00 83.94 200 GLU A CA 1
ATOM 1537 C C . GLU A 1 200 ? 22.007 11.716 -14.050 1.00 83.94 200 GLU A C 1
ATOM 1539 O O . GLU A 1 200 ? 21.618 11.425 -12.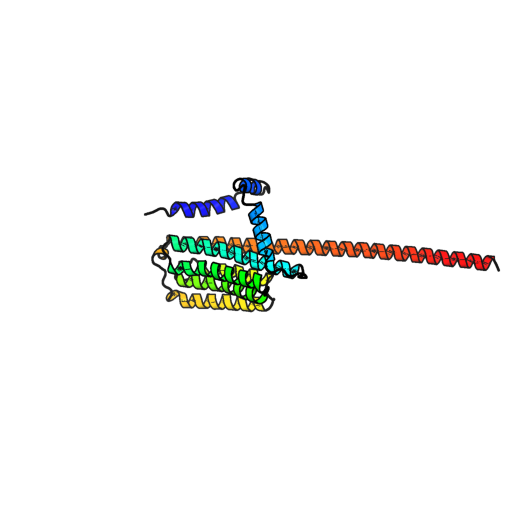917 1.00 83.94 200 GLU A O 1
ATOM 1544 N N . PHE A 1 201 ? 21.538 12.787 -14.699 1.00 82.88 201 PHE A N 1
ATOM 1545 C CA . PHE A 1 201 ? 20.532 13.683 -14.135 1.00 82.88 201 PHE A CA 1
ATOM 1546 C C . PHE A 1 201 ? 19.211 12.960 -13.834 1.00 82.88 201 PHE A C 1
ATOM 1548 O O . PHE A 1 201 ? 18.699 13.070 -12.721 1.00 82.88 201 PHE A O 1
ATOM 1555 N N . LEU A 1 202 ? 18.670 12.190 -14.787 1.00 78.25 202 LEU A N 1
ATOM 1556 C CA . LEU A 1 202 ? 17.391 11.497 -14.597 1.00 78.25 202 LEU A CA 1
ATOM 1557 C C . LEU A 1 202 ? 17.493 10.357 -13.582 1.00 78.25 202 LEU A C 1
ATOM 1559 O O . LEU A 1 202 ? 16.581 10.192 -12.776 1.00 78.25 202 LEU A O 1
ATOM 1563 N N . ARG A 1 203 ? 18.619 9.633 -13.557 1.00 84.44 203 ARG A N 1
ATOM 1564 C CA . ARG A 1 203 ? 18.896 8.606 -12.536 1.00 84.44 203 ARG A CA 1
ATOM 1565 C C . ARG A 1 203 ? 18.896 9.196 -11.131 1.00 84.44 203 ARG A C 1
ATOM 1567 O O . ARG A 1 203 ? 18.202 8.704 -10.243 1.00 84.44 203 ARG A O 1
ATOM 1574 N N . THR A 1 204 ? 19.627 10.296 -10.952 1.00 86.38 204 THR A N 1
ATOM 1575 C CA . THR A 1 204 ? 19.698 11.005 -9.668 1.00 86.38 204 THR A CA 1
ATOM 1576 C C . THR A 1 204 ? 18.328 11.546 -9.269 1.00 86.38 204 THR A C 1
ATOM 1578 O O . THR A 1 204 ? 17.922 11.408 -8.118 1.00 86.38 204 THR A O 1
ATOM 1581 N N . LEU A 1 205 ? 17.582 12.118 -10.218 1.00 84.19 205 LEU A N 1
ATOM 1582 C CA . LEU A 1 205 ? 16.241 12.633 -9.966 1.00 84.19 205 LEU A CA 1
ATOM 1583 C C . LEU A 1 205 ? 15.280 11.525 -9.516 1.00 84.19 205 LEU A C 1
ATOM 1585 O O . LEU A 1 205 ? 14.597 11.697 -8.510 1.00 84.19 205 LEU A O 1
ATOM 1589 N N . PHE A 1 206 ? 15.246 10.387 -10.215 1.00 84.31 206 PHE A N 1
ATOM 1590 C CA . PHE A 1 206 ? 14.406 9.243 -9.841 1.00 84.31 206 PHE A CA 1
ATOM 1591 C C . PHE A 1 206 ? 14.768 8.727 -8.451 1.00 84.31 206 PHE A C 1
ATOM 1593 O O . PHE A 1 206 ? 13.879 8.485 -7.636 1.00 84.31 206 PHE A O 1
ATOM 1600 N N . TYR A 1 207 ?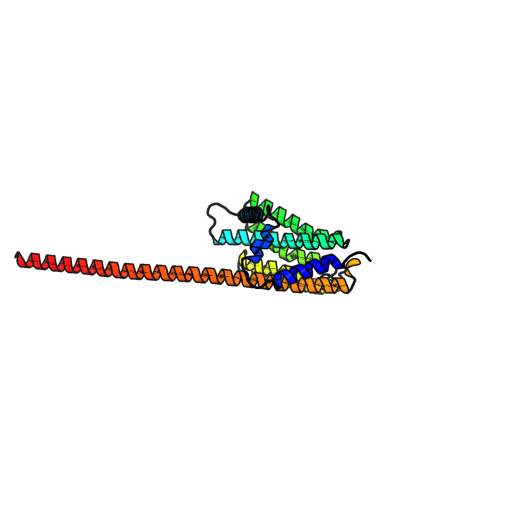 16.064 8.628 -8.153 1.00 89.25 207 TYR A N 1
ATOM 1601 C CA . TYR A 1 207 ? 16.542 8.224 -6.837 1.00 89.25 207 TYR A CA 1
ATOM 1602 C C . TYR A 1 207 ? 16.060 9.176 -5.734 1.00 89.25 207 TYR A C 1
ATOM 1604 O O . TYR A 1 207 ? 15.452 8.736 -4.759 1.00 89.25 207 TYR A O 1
ATOM 1612 N N . VAL A 1 208 ? 16.255 10.489 -5.902 1.00 90.06 208 VAL A N 1
ATOM 1613 C CA . VAL A 1 208 ? 15.827 11.496 -4.916 1.00 90.06 208 VAL A CA 1
ATOM 1614 C C . VAL A 1 208 ? 14.308 11.488 -4.741 1.00 90.06 208 VAL A C 1
ATOM 1616 O O . VAL A 1 208 ? 13.828 11.452 -3.609 1.00 90.06 208 VAL A O 1
ATOM 1619 N N . VAL A 1 209 ? 13.544 11.477 -5.839 1.00 86.81 209 VAL A N 1
ATOM 1620 C CA . VAL A 1 209 ? 12.075 11.472 -5.792 1.00 86.81 209 VAL A CA 1
ATOM 1621 C C . VAL A 1 209 ? 11.558 10.222 -5.088 1.00 86.81 209 VAL A C 1
ATOM 1623 O O . VAL A 1 209 ? 10.694 10.349 -4.222 1.00 86.81 209 VAL A O 1
ATOM 1626 N N . ASN A 1 210 ? 12.085 9.035 -5.396 1.00 91.12 210 ASN A N 1
ATOM 1627 C CA . ASN A 1 210 ? 11.649 7.795 -4.755 1.00 91.12 210 ASN A CA 1
ATOM 1628 C C . ASN A 1 210 ? 12.008 7.758 -3.271 1.00 91.12 210 ASN A C 1
ATOM 1630 O O . ASN A 1 210 ? 11.141 7.464 -2.451 1.00 91.12 210 ASN A O 1
ATOM 1634 N N . VAL A 1 211 ? 13.242 8.110 -2.901 1.00 90.31 211 VAL A N 1
ATOM 1635 C CA . VAL A 1 211 ? 13.664 8.118 -1.493 1.00 90.31 211 VAL A CA 1
ATOM 1636 C C . VAL A 1 211 ? 12.824 9.100 -0.678 1.00 90.31 211 VAL A C 1
ATOM 1638 O O . VAL A 1 211 ? 12.310 8.721 0.376 1.00 90.31 211 VAL A O 1
ATOM 1641 N N . VAL A 1 212 ? 12.627 10.332 -1.162 1.00 89.44 212 VAL A N 1
ATOM 1642 C CA . VAL A 1 212 ? 11.793 11.331 -0.474 1.00 89.44 212 VAL A CA 1
ATOM 1643 C C . VAL A 1 212 ? 10.346 10.851 -0.390 1.00 89.44 212 VAL A C 1
ATOM 1645 O O . VAL A 1 212 ? 9.786 10.807 0.702 1.00 89.44 212 VAL A O 1
ATOM 1648 N N . SER A 1 213 ? 9.757 10.423 -1.510 1.00 85.56 213 SER A N 1
ATOM 1649 C CA . SER A 1 213 ? 8.345 10.024 -1.564 1.00 85.56 213 SER A CA 1
ATOM 1650 C C . SER A 1 213 ? 8.052 8.822 -0.672 1.00 85.56 213 SER A C 1
ATOM 1652 O O . SER A 1 213 ? 7.097 8.856 0.102 1.00 85.56 213 SER A O 1
ATOM 1654 N N . VAL A 1 214 ? 8.883 7.777 -0.727 1.00 89.06 214 VAL A N 1
ATOM 1655 C CA . VAL A 1 214 ? 8.689 6.573 0.089 1.00 89.06 214 VAL A CA 1
ATOM 1656 C C . VAL A 1 214 ? 8.942 6.869 1.565 1.00 89.06 214 VAL A C 1
ATOM 1658 O O . VAL A 1 214 ? 8.158 6.434 2.405 1.00 89.06 214 VAL A O 1
ATOM 1661 N N . THR A 1 215 ? 9.967 7.655 1.907 1.00 88.56 215 THR A N 1
ATOM 1662 C CA . THR A 1 215 ? 10.215 8.034 3.310 1.00 88.56 215 THR A CA 1
ATOM 1663 C C . THR A 1 215 ? 9.045 8.838 3.875 1.00 88.56 215 THR A C 1
ATOM 1665 O O . THR A 1 215 ? 8.563 8.544 4.970 1.00 88.56 215 THR A O 1
ATOM 1668 N N . SER A 1 216 ? 8.529 9.810 3.115 1.00 86.88 216 SER A N 1
ATOM 1669 C CA . SER A 1 216 ? 7.332 10.566 3.490 1.00 86.88 216 SER A CA 1
ATOM 1670 C C . SER A 1 216 ? 6.107 9.664 3.624 1.00 86.88 216 SER A C 1
ATOM 1672 O O . SER A 1 216 ? 5.377 9.786 4.604 1.00 86.88 216 SER A O 1
ATOM 1674 N N . LEU A 1 217 ? 5.894 8.725 2.697 1.00 84.50 217 LEU A N 1
ATOM 1675 C CA . LEU A 1 217 ? 4.786 7.771 2.753 1.00 84.50 217 LEU A CA 1
ATOM 1676 C C . LEU A 1 217 ? 4.856 6.896 4.010 1.00 84.50 217 LEU A C 1
ATOM 1678 O O . LEU A 1 217 ? 3.867 6.781 4.731 1.00 84.50 217 LEU A O 1
ATOM 1682 N N . VAL A 1 218 ? 6.022 6.317 4.306 1.00 85.12 218 VAL A N 1
ATOM 1683 C CA . VAL A 1 218 ? 6.235 5.488 5.501 1.00 85.12 218 VAL A CA 1
ATOM 1684 C C . VAL A 1 218 ? 6.002 6.300 6.774 1.00 85.12 218 VAL A C 1
ATOM 1686 O O . VAL A 1 218 ? 5.321 5.823 7.685 1.00 85.12 218 VAL A O 1
ATOM 1689 N N . LEU A 1 219 ? 6.502 7.538 6.838 1.00 84.62 219 LEU A N 1
ATOM 1690 C CA . LEU A 1 219 ? 6.272 8.423 7.979 1.00 84.62 219 LEU A CA 1
ATOM 1691 C C . LEU A 1 219 ? 4.781 8.746 8.147 1.00 84.62 219 LEU A C 1
ATOM 1693 O O . LEU A 1 219 ? 4.254 8.619 9.250 1.00 84.62 219 LEU A O 1
ATOM 1697 N N . LEU A 1 220 ? 4.087 9.115 7.067 1.00 81.56 220 LEU A N 1
ATOM 1698 C CA . LEU A 1 220 ? 2.656 9.428 7.089 1.00 81.56 220 LEU A CA 1
ATOM 1699 C C . LEU A 1 220 ? 1.821 8.225 7.535 1.00 81.56 220 LEU A C 1
ATOM 1701 O O . LEU A 1 220 ? 0.963 8.374 8.406 1.00 81.56 220 LEU A O 1
ATOM 1705 N N . LEU A 1 221 ? 2.103 7.033 7.000 1.00 78.94 221 LEU A N 1
ATOM 1706 C CA . LEU A 1 221 ? 1.445 5.793 7.415 1.00 78.94 221 LEU A CA 1
ATOM 1707 C C . LEU A 1 221 ? 1.707 5.497 8.894 1.00 78.94 221 LEU A C 1
ATOM 1709 O O . LEU A 1 221 ? 0.776 5.198 9.638 1.00 78.94 221 LEU A O 1
ATOM 1713 N N . THR A 1 222 ? 2.950 5.646 9.351 1.00 80.50 222 THR A N 1
ATOM 1714 C CA . THR A 1 222 ? 3.320 5.419 10.756 1.00 80.50 222 THR A CA 1
ATOM 1715 C C . THR A 1 222 ? 2.601 6.391 11.689 1.00 80.50 222 THR A C 1
ATOM 1717 O O . THR A 1 222 ? 2.042 5.976 12.707 1.00 80.50 222 THR A O 1
ATOM 1720 N N . VAL A 1 223 ? 2.558 7.680 11.339 1.00 80.44 223 VAL A N 1
ATOM 1721 C CA . VAL A 1 223 ? 1.829 8.705 12.101 1.00 80.44 223 VAL A CA 1
ATOM 1722 C C . VAL A 1 223 ? 0.333 8.398 12.121 1.00 80.44 223 VAL A C 1
ATOM 1724 O O . VAL A 1 223 ? -0.289 8.486 13.181 1.00 80.44 223 VAL A O 1
ATOM 1727 N N . TYR A 1 224 ? -0.246 8.003 10.986 1.00 80.12 224 TYR A N 1
ATOM 1728 C CA . TYR A 1 224 ? -1.651 7.618 10.896 1.00 80.12 224 TYR A CA 1
ATOM 1729 C C . TYR A 1 224 ? -1.972 6.425 11.805 1.00 80.12 224 TYR A C 1
ATOM 1731 O O . TYR A 1 224 ? -2.854 6.538 12.657 1.00 80.12 224 TYR A O 1
ATOM 1739 N N . PHE A 1 225 ? -1.228 5.320 11.695 1.00 76.56 225 PHE A N 1
ATOM 1740 C CA . PHE A 1 225 ? -1.459 4.123 12.510 1.00 76.56 225 PHE A CA 1
ATOM 1741 C C . PHE A 1 225 ? -1.235 4.375 13.999 1.00 76.56 225 PHE A C 1
ATOM 1743 O O . PHE A 1 225 ? -2.007 3.894 14.828 1.00 76.56 225 PHE A O 1
ATOM 1750 N N . THR A 1 226 ? -0.224 5.170 14.352 1.00 81.75 226 THR A N 1
ATOM 1751 C CA . THR A 1 226 ? 0.035 5.533 15.751 1.00 81.75 226 THR A CA 1
ATOM 1752 C C . THR A 1 226 ? -1.130 6.339 16.321 1.00 81.75 226 THR A C 1
ATOM 1754 O O . THR A 1 226 ? -1.666 5.989 17.371 1.00 81.75 226 THR A O 1
ATOM 1757 N N . ARG A 1 227 ? -1.606 7.356 15.592 1.00 80.31 227 ARG A N 1
ATOM 1758 C CA . ARG A 1 227 ? -2.764 8.161 16.010 1.00 80.31 227 ARG A CA 1
ATOM 1759 C C . ARG A 1 227 ? -4.053 7.344 16.071 1.00 80.31 227 ARG A C 1
ATOM 1761 O O . ARG A 1 227 ? -4.851 7.554 16.982 1.00 80.31 227 ARG A O 1
ATOM 1768 N N . ALA A 1 228 ? -4.264 6.425 15.130 1.00 78.19 228 ALA A N 1
ATOM 1769 C CA . ALA A 1 228 ? -5.410 5.520 15.141 1.00 78.19 228 ALA A CA 1
ATOM 1770 C C . ALA A 1 228 ? -5.388 4.626 16.392 1.00 78.19 228 ALA A C 1
ATOM 1772 O O . ALA A 1 228 ? -6.376 4.553 17.121 1.00 78.19 228 ALA A O 1
ATOM 1773 N N . ARG A 1 229 ? -4.226 4.043 16.713 1.00 77.44 229 ARG A N 1
ATOM 1774 C CA . ARG A 1 229 ? -4.027 3.227 17.918 1.00 77.44 229 ARG A CA 1
ATOM 1775 C C . ARG A 1 229 ? -4.242 4.021 19.208 1.00 77.44 229 ARG A C 1
ATOM 1777 O O . ARG A 1 229 ? -4.865 3.518 20.139 1.00 77.44 229 ARG A O 1
ATOM 1784 N N . GLU A 1 230 ? -3.756 5.257 19.278 1.00 87.25 230 GLU A N 1
ATOM 1785 C CA . GLU A 1 230 ? -3.963 6.134 20.438 1.00 87.25 230 GLU A CA 1
ATOM 1786 C C . GLU A 1 230 ? -5.431 6.515 20.652 1.00 87.25 230 GLU A C 1
ATOM 1788 O O . GLU A 1 230 ? -5.848 6.734 21.790 1.00 87.25 230 GLU A O 1
ATOM 1793 N N . ARG A 1 231 ? -6.219 6.655 19.580 1.00 83.75 231 ARG A N 1
ATOM 1794 C CA . ARG A 1 231 ? -7.666 6.905 19.685 1.00 83.75 231 ARG A CA 1
ATOM 1795 C C . ARG A 1 231 ? -8.381 5.679 20.240 1.00 83.75 231 ARG A C 1
ATOM 1797 O O . ARG A 1 231 ? -9.028 5.804 21.274 1.00 83.75 231 ARG A O 1
ATOM 1804 N N . ALA A 1 232 ? -8.124 4.505 19.663 1.00 80.69 232 ALA A N 1
ATOM 1805 C CA . ALA A 1 232 ? -8.696 3.245 20.134 1.00 80.69 232 ALA A CA 1
ATOM 1806 C C . ALA A 1 232 ? -8.349 2.960 21.608 1.00 80.69 232 ALA A C 1
ATOM 1808 O O . ALA A 1 232 ? -9.203 2.557 22.395 1.00 80.69 232 ALA A O 1
ATOM 1809 N N . LEU A 1 233 ? -7.105 3.231 22.026 1.00 88.44 233 LEU A N 1
ATOM 1810 C CA . LEU A 1 233 ? -6.699 3.052 23.423 1.00 88.44 233 LEU A CA 1
ATOM 1811 C C . LEU A 1 233 ? -7.413 4.029 24.372 1.00 88.44 233 LEU A C 1
ATOM 1813 O O . LEU A 1 233 ? -7.745 3.655 25.494 1.00 88.44 233 LEU A O 1
ATOM 1817 N N . ARG A 1 234 ? -7.647 5.275 23.942 1.00 91.88 234 ARG A N 1
ATOM 1818 C CA . ARG A 1 234 ? -8.384 6.272 24.734 1.00 91.88 234 ARG A CA 1
ATOM 1819 C C . ARG A 1 234 ? -9.862 5.926 24.862 1.00 91.88 234 ARG A C 1
ATOM 1821 O O . ARG A 1 234 ? -10.409 6.067 25.949 1.00 91.88 234 ARG A O 1
ATOM 1828 N N . GLU A 1 235 ? -10.488 5.471 23.785 1.00 90.81 235 GLU A N 1
ATOM 1829 C CA . GLU A 1 235 ? -11.887 5.028 23.787 1.00 90.81 235 GLU A CA 1
ATOM 1830 C C . GLU A 1 235 ? -12.077 3.822 24.704 1.00 90.81 235 GLU A C 1
ATOM 1832 O O . GLU A 1 235 ? -12.947 3.844 25.571 1.00 90.81 235 GLU A O 1
ATOM 1837 N N . ARG A 1 236 ? -11.183 2.831 24.612 1.00 89.00 236 ARG A N 1
ATOM 1838 C CA . ARG A 1 236 ? -11.205 1.674 25.507 1.00 89.00 236 ARG A CA 1
ATOM 1839 C C . ARG A 1 236 ? -11.068 2.070 26.980 1.00 89.00 236 ARG A C 1
ATOM 1841 O O . ARG A 1 236 ? -11.827 1.575 27.805 1.00 89.00 236 ARG A O 1
ATOM 1848 N N . LYS A 1 237 ? -10.140 2.975 27.313 1.00 93.38 237 LYS A N 1
ATOM 1849 C CA . LYS A 1 237 ? -9.980 3.464 28.694 1.00 93.38 237 LYS A CA 1
ATOM 1850 C C . LYS A 1 237 ? -11.244 4.149 29.218 1.00 93.38 237 LYS A C 1
ATOM 1852 O O . LYS A 1 237 ? -11.632 3.895 30.349 1.00 93.38 237 LYS A O 1
ATOM 1857 N N . ARG A 1 238 ? -11.911 4.966 28.395 1.00 93.62 238 ARG A N 1
ATOM 1858 C CA . ARG A 1 238 ? -13.176 5.617 28.777 1.00 93.62 238 ARG A CA 1
ATOM 1859 C C . ARG A 1 238 ? -14.287 4.604 29.037 1.00 93.62 238 ARG A C 1
ATOM 1861 O O . ARG A 1 238 ? -14.984 4.729 30.035 1.00 93.62 238 ARG A O 1
ATOM 1868 N N . ALA A 1 239 ? -14.413 3.590 28.182 1.00 92.38 239 ALA A N 1
ATOM 1869 C CA . ALA A 1 239 ? -15.388 2.520 28.378 1.00 92.38 239 ALA A CA 1
ATOM 1870 C C . ALA A 1 239 ? -15.112 1.719 29.666 1.00 92.38 239 ALA A C 1
ATOM 1872 O O . ALA A 1 239 ? -16.040 1.402 30.405 1.00 92.38 239 ALA A O 1
ATOM 1873 N N . GLU A 1 240 ? -13.840 1.433 29.973 1.00 94.62 240 GLU A N 1
ATOM 1874 C CA . GLU A 1 240 ? -13.440 0.786 31.233 1.00 94.62 240 GLU A CA 1
ATOM 1875 C C . GLU A 1 240 ? -13.763 1.671 32.460 1.00 94.62 240 GLU A C 1
ATOM 1877 O O . GLU A 1 240 ? -14.281 1.164 33.453 1.00 94.62 240 GLU A O 1
ATOM 1882 N N . GLU A 1 241 ? -13.543 2.990 32.387 1.00 95.56 241 GLU A N 1
ATOM 1883 C CA . GLU A 1 241 ? -13.902 3.952 33.447 1.00 95.56 241 GLU A CA 1
ATOM 1884 C C . GLU A 1 241 ? -15.425 4.099 33.642 1.00 95.56 241 GLU A C 1
ATOM 1886 O O . GLU A 1 241 ? -15.904 4.256 34.766 1.00 95.56 241 GLU A O 1
ATOM 1891 N N . GLU A 1 242 ? -16.214 4.058 32.568 1.00 95.12 242 GLU A N 1
ATOM 1892 C CA . GLU A 1 242 ? -17.682 4.062 32.639 1.00 95.12 242 GLU A CA 1
ATOM 1893 C C . GLU A 1 242 ? -18.221 2.771 33.261 1.00 95.12 242 GLU A C 1
ATOM 1895 O O . GLU A 1 242 ? -19.062 2.831 34.158 1.00 95.12 242 GLU A O 1
ATOM 1900 N N . LEU A 1 243 ? -17.685 1.612 32.863 1.00 95.25 243 LEU A N 1
ATOM 1901 C CA . LEU A 1 243 ? -18.025 0.323 33.470 1.00 95.25 243 LEU A CA 1
ATOM 1902 C C . LEU A 1 243 ? -17.670 0.278 34.962 1.00 95.25 243 LEU A C 1
ATOM 1904 O O . LEU A 1 243 ? -18.457 -0.240 35.754 1.00 95.25 243 LEU A O 1
ATOM 1908 N N . ALA A 1 244 ? -16.523 0.842 35.356 1.00 95.12 244 ALA A N 1
ATOM 1909 C CA . ALA A 1 244 ? -16.126 0.933 36.759 1.00 95.12 244 ALA A CA 1
ATOM 1910 C C . ALA A 1 244 ? -17.116 1.778 37.579 1.00 95.12 244 ALA A C 1
ATOM 1912 O O . ALA A 1 244 ? -17.571 1.328 38.627 1.00 95.12 244 ALA A O 1
ATOM 1913 N N . ARG A 1 245 ? -17.525 2.946 37.063 1.00 95.19 245 ARG A N 1
ATOM 1914 C CA . ARG A 1 245 ? -18.519 3.814 37.721 1.00 95.19 245 ARG A CA 1
ATOM 1915 C C . ARG A 1 245 ? -19.892 3.160 37.837 1.00 95.19 245 ARG A C 1
ATOM 1917 O O . ARG A 1 245 ? -20.529 3.253 38.880 1.00 95.19 245 ARG A O 1
ATOM 1924 N N . HIS A 1 246 ? -20.353 2.483 36.786 1.00 94.38 246 HIS A N 1
ATOM 1925 C CA . HIS A 1 246 ? -21.618 1.749 36.844 1.00 94.38 246 HIS A CA 1
ATOM 1926 C C . HIS A 1 246 ? -21.578 0.616 37.867 1.00 94.38 246 HIS A C 1
ATOM 1928 O O . HIS A 1 246 ? -22.569 0.391 38.556 1.00 94.38 246 HIS A O 1
ATOM 1934 N N . ARG A 1 247 ? -20.443 -0.081 37.986 1.00 94.94 247 ARG A N 1
ATOM 1935 C CA . ARG A 1 247 ? -20.269 -1.135 38.985 1.00 94.94 247 ARG A CA 1
ATOM 1936 C C . ARG A 1 247 ? -20.308 -0.583 40.409 1.00 94.94 247 ARG A C 1
ATOM 1938 O O . ARG A 1 247 ? -21.041 -1.131 41.219 1.00 94.94 247 ARG A O 1
ATOM 1945 N N . GLU A 1 248 ? -19.575 0.492 40.683 1.00 95.62 248 GLU A N 1
ATOM 1946 C CA . GLU A 1 248 ? -19.570 1.155 41.994 1.00 95.62 248 GLU A CA 1
ATOM 1947 C C . GLU A 1 248 ? -20.980 1.622 42.380 1.00 95.62 248 GLU A C 1
ATOM 1949 O O . GLU A 1 248 ? -21.474 1.287 43.451 1.00 95.62 248 GLU A O 1
ATOM 1954 N N . HIS A 1 249 ? -21.693 2.271 41.457 1.00 94.56 249 HIS A N 1
ATOM 1955 C CA . HIS A 1 249 ? -23.068 2.706 41.698 1.00 94.56 249 HIS A CA 1
ATOM 1956 C C . HIS A 1 249 ? -24.040 1.540 41.956 1.00 94.56 249 HIS A C 1
ATOM 1958 O O . HIS A 1 249 ? -24.949 1.650 42.777 1.00 94.56 249 HIS A O 1
ATOM 1964 N N . LEU A 1 250 ? -23.870 0.406 41.265 1.00 94.94 250 LEU A N 1
ATOM 1965 C CA . LEU A 1 250 ? -24.665 -0.796 41.529 1.00 94.94 250 LEU A CA 1
ATOM 1966 C C . LEU A 1 250 ? -24.345 -1.402 42.900 1.00 94.94 250 LEU A C 1
ATOM 1968 O O . LEU A 1 250 ? -25.264 -1.861 43.571 1.00 94.94 250 LEU A O 1
ATOM 1972 N N . GLU A 1 251 ? -23.076 -1.405 43.312 1.00 95.75 251 GLU A N 1
ATOM 1973 C CA . GLU A 1 251 ? -22.660 -1.865 44.641 1.00 95.75 251 GLU A CA 1
ATOM 1974 C C . GLU A 1 251 ? -23.279 -0.978 45.741 1.00 95.75 251 GLU A C 1
ATOM 1976 O O . GLU A 1 251 ? -23.883 -1.518 46.668 1.00 95.75 251 GLU A O 1
ATOM 1981 N N . GLU A 1 252 ? -23.274 0.352 45.575 1.00 95.50 252 GLU A N 1
ATOM 1982 C CA . GLU A 1 252 ? -23.952 1.296 46.483 1.00 95.50 252 GLU A CA 1
ATOM 1983 C C . GLU A 1 252 ? -25.467 1.046 46.573 1.00 95.50 252 GLU A C 1
ATOM 1985 O O . GLU A 1 252 ? -26.029 0.980 47.667 1.00 95.50 252 GLU A O 1
ATOM 1990 N N . LEU A 1 253 ? -26.148 0.876 45.433 1.00 95.62 253 LEU A N 1
ATOM 1991 C CA . LEU A 1 253 ? -27.591 0.611 45.405 1.00 95.62 253 LEU A CA 1
ATOM 1992 C C . LEU A 1 253 ? -27.944 -0.723 46.068 1.00 95.62 253 LEU A C 1
ATOM 1994 O O . LEU A 1 253 ? -28.964 -0.824 46.752 1.00 95.62 253 LEU A O 1
ATOM 1998 N N . VAL A 1 254 ? -27.127 -1.758 45.853 1.00 95.81 254 VAL A N 1
ATOM 1999 C CA . VAL A 1 254 ? -27.315 -3.059 46.504 1.00 95.81 254 VAL A CA 1
ATOM 2000 C C . VAL A 1 254 ? -27.155 -2.910 48.013 1.00 95.81 254 VAL A C 1
ATOM 2002 O O . VAL A 1 254 ? -28.020 -3.394 48.743 1.00 95.81 254 VAL A O 1
ATOM 2005 N N . GLU A 1 255 ? -26.121 -2.202 48.472 1.00 94.81 255 GLU A N 1
ATOM 2006 C CA . GLU A 1 255 ? -25.892 -1.941 49.894 1.00 94.81 255 GLU A CA 1
ATOM 2007 C C . GLU A 1 255 ? -27.072 -1.179 50.521 1.00 94.81 255 GLU A C 1
ATOM 2009 O O . GLU A 1 255 ? -27.625 -1.615 51.538 1.00 94.81 255 GLU A O 1
ATOM 2014 N N . GLU A 1 256 ? -27.553 -0.121 49.860 1.00 94.81 256 GLU A N 1
ATOM 2015 C CA . GLU A 1 256 ? -28.709 0.668 50.297 1.00 94.81 256 GLU A CA 1
ATOM 2016 C C . GLU A 1 256 ? -29.980 -0.192 50.423 1.00 94.81 256 GLU A C 1
ATOM 2018 O O . GLU A 1 256 ? -30.693 -0.121 51.429 1.00 94.81 256 GLU A O 1
ATOM 2023 N N . GLN A 1 257 ? -30.266 -1.037 49.426 1.00 94.38 257 GLN A N 1
ATOM 2024 C CA . GLN A 1 257 ? -31.427 -1.932 49.446 1.00 94.38 257 GLN A CA 1
ATOM 2025 C C . GLN A 1 257 ? -31.306 -2.992 50.544 1.00 94.38 257 GLN A C 1
ATOM 2027 O O . GLN A 1 257 ? -32.279 -3.245 51.255 1.00 94.38 257 GLN A O 1
ATOM 2032 N N . THR A 1 258 ? -30.122 -3.585 50.734 1.00 92.75 258 THR A N 1
ATOM 2033 C CA . THR A 1 258 ? -29.895 -4.538 51.831 1.00 92.75 258 THR A CA 1
ATOM 2034 C C . THR A 1 258 ? -30.042 -3.893 53.206 1.00 92.75 258 THR A C 1
ATOM 2036 O O . THR A 1 258 ? -30.619 -4.517 54.096 1.00 92.75 258 THR A O 1
ATOM 2039 N N . SER A 1 259 ? -29.604 -2.639 53.376 1.00 92.62 259 SER A N 1
ATOM 2040 C CA . SER A 1 259 ? -29.796 -1.886 54.620 1.00 92.62 259 SER A CA 1
ATOM 2041 C C . SER A 1 259 ? -31.282 -1.642 54.896 1.00 92.62 259 SER A C 1
ATOM 2043 O O . SER A 1 259 ? -31.779 -1.991 55.964 1.00 92.62 259 SER A O 1
ATOM 2045 N N . LYS A 1 260 ? -32.032 -1.153 53.899 1.00 91.88 260 LYS A N 1
ATOM 2046 C CA . LYS A 1 260 ? -33.485 -0.922 54.007 1.00 91.88 260 LYS A CA 1
ATOM 2047 C C . LYS A 1 260 ? -34.273 -2.196 54.311 1.00 91.88 260 LYS A C 1
ATOM 2049 O O . LYS A 1 260 ? -35.211 -2.158 55.105 1.00 91.88 260 LYS A O 1
ATOM 2054 N N . LEU A 1 261 ? -33.911 -3.319 53.686 1.00 91.12 261 LEU A N 1
ATOM 2055 C CA . LEU A 1 261 ? -34.527 -4.617 53.971 1.00 91.12 261 LEU A CA 1
ATOM 2056 C C . LEU A 1 261 ? -34.267 -5.047 55.417 1.00 91.12 261 LEU A C 1
ATOM 2058 O O . LEU A 1 261 ? -35.198 -5.470 56.097 1.00 91.12 261 LEU A O 1
ATOM 2062 N N . ARG A 1 262 ? -33.032 -4.881 55.902 1.00 91.69 262 ARG A N 1
ATOM 2063 C CA . ARG A 1 262 ? -32.650 -5.220 57.276 1.00 91.69 262 ARG A CA 1
ATOM 2064 C C . ARG A 1 262 ? -33.372 -4.357 58.314 1.00 91.69 262 ARG A C 1
ATOM 2066 O O . ARG A 1 262 ? -33.914 -4.901 59.270 1.00 91.69 262 ARG A O 1
ATOM 2073 N N . GLU A 1 263 ? -33.450 -3.044 58.097 1.00 93.38 263 GLU A N 1
ATOM 2074 C CA . GLU A 1 263 ? -34.238 -2.132 58.943 1.00 93.38 263 GLU A CA 1
ATOM 2075 C C . GLU A 1 263 ? -35.731 -2.503 58.942 1.00 93.38 263 GLU A C 1
ATOM 2077 O O . GLU A 1 263 ? -36.396 -2.464 59.980 1.00 93.38 263 GLU A O 1
ATOM 2082 N N . GLY A 1 264 ? -36.267 -2.888 57.778 1.00 90.56 264 GLY A N 1
ATOM 2083 C CA . GLY A 1 264 ? -37.637 -3.375 57.640 1.00 90.56 264 GLY A CA 1
ATOM 2084 C C . GLY A 1 264 ? -37.897 -4.662 58.429 1.00 90.56 264 GLY A C 1
ATOM 2085 O O . GLY A 1 264 ? -38.908 -4.749 59.129 1.00 90.56 264 GLY A O 1
ATOM 2086 N N . GLU A 1 265 ? -36.988 -5.640 58.356 1.00 91.69 265 GLU A N 1
ATOM 2087 C CA . GLU A 1 265 ? -37.058 -6.887 59.131 1.00 91.69 265 GLU A CA 1
ATOM 2088 C C . GLU A 1 265 ? -36.966 -6.648 60.643 1.00 91.69 265 GLU A C 1
ATOM 2090 O O . GLU A 1 265 ? -37.715 -7.264 61.403 1.00 91.69 265 GLU A O 1
ATOM 2095 N N . GLU A 1 266 ? -36.069 -5.763 61.089 1.00 91.12 266 GLU A N 1
ATOM 2096 C CA . GLU A 1 266 ? -35.933 -5.392 62.503 1.00 91.12 266 GLU A CA 1
ATOM 2097 C C . GLU A 1 266 ? -37.216 -4.726 63.020 1.00 91.12 266 GLU A C 1
ATOM 2099 O O . GLU A 1 266 ? -37.794 -5.184 64.004 1.00 91.12 266 GLU A O 1
ATOM 2104 N N . ARG A 1 267 ? -37.763 -3.743 62.289 1.00 88.62 267 ARG A N 1
ATOM 2105 C CA . ARG A 1 267 ? -39.027 -3.084 62.657 1.00 88.62 267 ARG A CA 1
ATOM 2106 C C . ARG A 1 267 ? -40.206 -4.064 62.734 1.00 88.62 267 ARG A C 1
ATOM 2108 O O . ARG A 1 267 ? -41.073 -3.913 63.593 1.00 88.62 267 ARG A O 1
ATOM 2115 N N . PHE A 1 268 ? -40.276 -5.042 61.829 1.00 87.25 268 PHE A N 1
ATOM 2116 C CA . PHE A 1 268 ? -41.346 -6.045 61.838 1.00 87.25 268 PHE A CA 1
ATOM 2117 C C . PHE A 1 268 ? -41.242 -6.980 63.051 1.00 87.25 268 PHE A C 1
ATOM 2119 O O . PHE A 1 268 ? -42.260 -7.362 63.630 1.00 87.25 268 PHE A O 1
ATOM 2126 N N . ARG A 1 269 ? -40.015 -7.318 63.460 1.00 89.31 269 ARG A N 1
ATOM 2127 C CA . ARG A 1 269 ? -39.729 -8.142 64.640 1.00 89.31 269 ARG A CA 1
ATOM 2128 C C . ARG A 1 269 ? -40.137 -7.444 65.935 1.00 89.31 269 ARG A C 1
ATOM 2130 O O . ARG A 1 269 ? -40.869 -8.038 66.719 1.00 89.31 269 ARG A O 1
ATOM 2137 N N . ASP A 1 270 ? -39.772 -6.174 66.096 1.00 88.81 270 ASP A N 1
ATOM 2138 C CA . ASP A 1 270 ? -40.174 -5.356 67.251 1.00 88.81 270 ASP A CA 1
ATOM 2139 C C . ASP A 1 270 ? -41.707 -5.243 67.364 1.00 88.81 270 ASP A C 1
ATOM 2141 O O . ASP A 1 270 ? -42.289 -5.285 68.453 1.00 88.81 270 ASP A O 1
ATOM 2145 N N . PHE A 1 271 ? -42.396 -5.126 66.223 1.00 85.44 271 PHE A N 1
ATOM 2146 C CA . PHE A 1 271 ? -43.859 -5.085 66.185 1.00 85.44 271 PHE A CA 1
ATOM 2147 C C . PHE A 1 271 ? -44.493 -6.421 66.605 1.00 85.44 271 PHE A C 1
ATOM 2149 O O . PHE A 1 271 ? -45.533 -6.433 67.259 1.00 85.44 271 PHE A O 1
ATOM 2156 N N . ALA A 1 272 ? -43.873 -7.550 66.251 1.00 83.44 272 ALA A N 1
ATOM 2157 C CA . ALA A 1 272 ? -44.338 -8.871 66.661 1.00 83.44 272 ALA A CA 1
ATOM 2158 C C . ALA A 1 272 ? -44.136 -9.122 68.167 1.00 83.44 272 ALA A C 1
ATOM 2160 O O . ALA A 1 272 ? -45.040 -9.652 68.807 1.00 83.44 272 ALA A O 1
ATOM 2161 N N . GLU A 1 273 ? -42.999 -8.707 68.738 1.00 84.56 273 GLU A N 1
ATOM 2162 C CA . GLU A 1 273 ? -42.706 -8.856 70.176 1.00 84.56 273 GLU A CA 1
ATOM 2163 C C . GLU A 1 273 ? -43.563 -7.944 71.067 1.00 84.56 273 GLU A C 1
ATOM 2165 O O . GLU A 1 273 ? -43.912 -8.317 72.181 1.00 84.56 273 GLU A O 1
ATOM 2170 N N . SER A 1 274 ? -43.941 -6.754 70.591 1.00 81.38 274 SER A N 1
ATOM 2171 C CA . SER A 1 274 ? -44.814 -5.836 71.345 1.00 81.38 274 SER A CA 1
ATOM 2172 C C . SER A 1 274 ? -46.303 -6.211 71.314 1.00 81.38 274 SER A C 1
ATOM 2174 O O . SER A 1 274 ? -47.078 -5.698 72.123 1.00 81.38 274 SER A O 1
ATOM 2176 N N . ALA A 1 275 ? -46.714 -7.086 70.392 1.00 73.44 275 ALA A N 1
ATOM 2177 C CA . ALA A 1 275 ? -48.088 -7.574 70.265 1.00 73.44 275 ALA A CA 1
ATOM 2178 C C . ALA A 1 275 ? -48.358 -8.889 71.029 1.00 73.44 275 ALA A C 1
ATOM 2180 O O . ALA A 1 275 ? -49.522 -9.286 71.141 1.00 73.44 275 ALA A O 1
ATOM 2181 N N . SER A 1 276 ? -47.311 -9.559 71.523 1.00 61.00 276 SER A N 1
ATOM 2182 C CA . SER A 1 276 ? -47.370 -10.768 72.365 1.00 61.00 276 SER A CA 1
ATOM 2183 C C . SER A 1 276 ? -47.319 -10.440 73.851 1.00 61.00 276 SER A C 1
ATOM 2185 O O . SER A 1 276 ? -48.078 -11.080 74.612 1.00 61.00 276 SER A O 1
#

Foldseek 3Di:
DDDPPPVLCVVVVVVCVVVVDDDDPCVVVVVVVVVVPDDVVVVVVLVVLLCLLDDVPDDPLQSQLSNLLRVLLVVLLVVLCVVLVVCVVLVNPVLSVLSVVSNVQLVVLSVCCNPVSPLPVSLVSSLCSQQVSQLVSCLQQQACQLQLNSNLSNVSSLLSCVSNHDPVVSVVSVVVSVVSVVVSVVCNVVRDHDPSSPDPVNSVVSNVCNVVVSVVVVVVSVVVVVVVVVVVVVVVVVVVVVVVVVVVVVVVVVVVVVVVVVVVVVVVVVVVVVVD

Sequence (276 aa):
MVSVDTSCFLLCSAITHLLGQKNDSQDVEIKLLFLGLAASDMKTLLMRLGSIADLPGDDEETLLRHRILIYAGILMCAGGLLWGTISLLFGLYWESAVPFGYVVITAVSFCFLNIFKNFGIARTVQISASLLLPFVFQWVLGGFVSSGGMMLWSIAALIGSLAIDDRRSVWIWLGLYVALTILSGFLEPYLIAPKPIQTEFLRTLFYVVNVVSVTSLVLLLTVYFTRARERALRERKRAEEELARHREHLEELVEEQTSKLREGEERFRDFAESAS

Radius of gyration: 29.0 Å; chains: 1; bounding box: 72×43×98 Å

pLDDT: mean 82.57, std 18.95, range [28.06, 98.25]